Protein AF-A0A7J6TZ46-F1 (afdb_monomer_lite)

Foldseek 3Di:
DLVVVLVVCVVVVPLPNVVSVCVVPNADQQFPDHGDDSVPFAFDDPVVLVVLQVVADDQPKDFLPDDCPPDDAPCQCVVCVVLNVVQVVVCVVVVNDDDDPGVVVVCVVVVHRIDHDWHWHWDDDPPDPHTDIDTPPPVRSNVSNRDDGHDDDDDDPVVVVVVQVVVVVVCVVVVHDDDDDDDDDPPPD

Structure (mmCIF, N/CA/C/O backbone):
data_AF-A0A7J6TZ46-F1
#
_entry.id   AF-A0A7J6TZ46-F1
#
loop_
_atom_site.group_PDB
_atom_site.id
_atom_site.type_symbol
_atom_site.label_atom_id
_atom_site.label_alt_id
_atom_site.label_comp_id
_atom_site.label_asym_id
_atom_site.label_entity_id
_atom_site.label_seq_id
_atom_site.pdbx_PDB_ins_code
_atom_site.Cartn_x
_atom_site.Cartn_y
_atom_site.Cartn_z
_atom_site.occupancy
_atom_site.B_iso_or_equiv
_atom_site.auth_seq_id
_atom_site.auth_comp_id
_atom_site.auth_asym_id
_atom_site.auth_atom_id
_atom_site.pdbx_PDB_model_num
ATOM 1 N N . ARG A 1 1 ? -9.401 -15.767 5.933 1.00 67.75 1 ARG A N 1
ATOM 2 C CA . ARG A 1 1 ? -9.333 -14.668 6.931 1.00 67.75 1 ARG A CA 1
ATOM 3 C C . ARG A 1 1 ? -10.365 -13.582 6.614 1.00 67.75 1 ARG A C 1
ATOM 5 O O . ARG A 1 1 ? -11.189 -13.329 7.478 1.00 67.75 1 ARG A O 1
ATOM 12 N N . GLY A 1 2 ? -10.433 -13.067 5.377 1.00 80.94 2 GLY A N 1
ATOM 13 C CA . GLY A 1 2 ? -11.436 -12.060 4.977 1.00 80.94 2 GLY A CA 1
ATOM 14 C C . GLY A 1 2 ? -12.909 -12.433 5.217 1.00 80.94 2 GLY A C 1
ATOM 15 O O . GLY A 1 2 ? -13.668 -11.596 5.678 1.00 80.94 2 GLY A O 1
ATOM 16 N N . HIS A 1 3 ? -13.318 -13.697 5.030 1.00 87.25 3 HIS A N 1
ATOM 17 C CA . HIS A 1 3 ? -14.714 -14.109 5.282 1.00 87.25 3 HIS A CA 1
ATOM 18 C C . HIS A 1 3 ? -15.173 -13.966 6.742 1.00 87.25 3 HIS A C 1
ATOM 20 O O . HIS A 1 3 ? -16.340 -13.673 6.981 1.00 87.25 3 HIS A O 1
ATOM 26 N N . LEU A 1 4 ? -14.272 -14.162 7.713 1.00 89.12 4 LEU A N 1
ATOM 27 C CA . LEU A 1 4 ? -14.600 -13.962 9.128 1.00 89.12 4 LEU A CA 1
ATOM 28 C C . LEU A 1 4 ? -14.804 -12.473 9.421 1.00 89.12 4 LEU A C 1
ATOM 30 O O . LEU A 1 4 ? -15.762 -12.115 10.096 1.00 89.12 4 LEU A O 1
ATOM 34 N N . LEU A 1 5 ? -13.930 -11.623 8.871 1.00 87.06 5 LEU A N 1
ATOM 35 C CA . LEU A 1 5 ? -14.046 -10.173 8.992 1.00 87.06 5 LEU A CA 1
ATOM 36 C C . LEU A 1 5 ? -15.344 -9.673 8.342 1.00 87.06 5 LEU A C 1
ATOM 38 O O . LEU A 1 5 ? -16.080 -8.926 8.968 1.00 87.06 5 LEU A O 1
ATOM 42 N N . ALA A 1 6 ? -15.691 -10.174 7.152 1.00 88.81 6 ALA A N 1
ATOM 43 C CA . ALA A 1 6 ? -16.942 -9.832 6.473 1.00 88.81 6 ALA A CA 1
ATOM 44 C C . ALA A 1 6 ? -18.182 -10.217 7.299 1.00 88.81 6 ALA A C 1
ATOM 46 O O . ALA A 1 6 ? -19.117 -9.428 7.426 1.00 88.81 6 ALA A O 1
ATOM 47 N N . ALA A 1 7 ? -18.185 -11.416 7.893 1.00 90.56 7 ALA A N 1
ATOM 48 C CA . ALA A 1 7 ? -19.270 -11.855 8.770 1.00 90.56 7 ALA A CA 1
ATOM 49 C C . ALA A 1 7 ? -19.373 -10.987 10.034 1.00 90.56 7 ALA A C 1
ATOM 51 O O . ALA A 1 7 ? -20.478 -10.656 10.457 1.00 90.56 7 ALA A O 1
ATOM 52 N N . PHE A 1 8 ? -18.233 -10.590 10.609 1.00 89.56 8 PHE A N 1
ATOM 53 C CA . PHE A 1 8 ? -18.186 -9.688 11.756 1.00 89.56 8 PHE A CA 1
ATOM 54 C C . PHE A 1 8 ? -18.732 -8.296 11.412 1.00 89.56 8 PHE A C 1
ATOM 56 O O . PHE A 1 8 ? -19.669 -7.856 12.074 1.00 89.56 8 PHE A O 1
ATOM 63 N N . CYS A 1 9 ? -18.232 -7.654 10.349 1.00 89.56 9 CYS A N 1
ATOM 64 C CA . CYS A 1 9 ? -18.722 -6.359 9.861 1.00 89.56 9 CYS A CA 1
ATOM 65 C C . CYS A 1 9 ? -20.242 -6.393 9.630 1.00 89.56 9 CYS A C 1
ATOM 67 O O . CYS A 1 9 ? -20.967 -5.514 10.093 1.00 89.56 9 CYS A O 1
ATOM 69 N N . SER A 1 10 ? -20.750 -7.466 9.012 1.00 89.62 10 SER A N 1
ATOM 70 C CA . SER A 1 10 ? -22.191 -7.657 8.812 1.00 89.62 10 SER A CA 1
ATOM 71 C C . SER A 1 10 ? -22.974 -7.816 10.118 1.00 89.62 10 SER A C 1
ATOM 73 O O . SER A 1 10 ? -24.123 -7.384 10.177 1.00 89.62 10 SER A O 1
ATOM 75 N N . ALA A 1 11 ? -22.404 -8.456 11.142 1.00 92.50 11 ALA A N 1
ATOM 76 C CA . ALA A 1 11 ? -23.075 -8.673 12.422 1.00 92.50 11 ALA A CA 1
ATOM 77 C C . ALA A 1 11 ? -23.170 -7.390 13.260 1.00 92.50 11 ALA A C 1
ATOM 79 O O . ALA A 1 11 ? -24.147 -7.213 13.987 1.00 92.50 11 ALA A O 1
ATOM 80 N N . VAL A 1 12 ? -22.177 -6.502 13.154 1.00 91.75 12 VAL A N 1
ATOM 81 C CA . VAL A 1 12 ? -22.136 -5.230 13.898 1.00 91.75 12 VAL A CA 1
ATOM 82 C C . VAL A 1 12 ? -22.725 -4.047 13.124 1.00 91.75 12 VAL A C 1
ATOM 84 O O . VAL A 1 12 ? -22.868 -2.969 13.691 1.00 91.75 12 VAL A O 1
ATOM 87 N N . GLY A 1 13 ? -23.098 -4.243 11.854 1.00 90.44 13 GLY A N 1
ATOM 88 C CA . GLY A 1 13 ? -23.626 -3.178 11.000 1.00 90.44 13 GLY A CA 1
ATOM 89 C C . GLY A 1 13 ? -22.569 -2.142 10.613 1.00 90.44 13 GLY A C 1
ATOM 90 O O . GLY A 1 13 ? -22.885 -0.958 10.532 1.00 90.44 13 GLY A O 1
ATOM 91 N N . ASP A 1 14 ? -21.324 -2.584 10.415 1.00 89.44 14 ASP A N 1
ATOM 92 C CA . ASP A 1 14 ? -20.213 -1.722 10.009 1.00 89.44 14 ASP A CA 1
ATOM 93 C C . ASP A 1 14 ? -20.486 -1.120 8.615 1.00 89.44 14 ASP A C 1
ATOM 95 O O . ASP A 1 14 ? -20.764 -1.881 7.678 1.00 89.44 14 ASP A O 1
ATOM 99 N N . PRO A 1 15 ? -20.442 0.216 8.449 1.00 88.56 15 PRO A N 1
ATOM 100 C CA . PRO A 1 15 ? -20.588 0.841 7.138 1.00 88.56 15 PRO A CA 1
ATOM 101 C C . PRO A 1 15 ? -19.439 0.500 6.175 1.00 88.56 15 PRO A C 1
ATOM 103 O O . PRO A 1 15 ? -19.659 0.506 4.960 1.00 88.56 15 PRO A O 1
ATOM 106 N N . ASP A 1 16 ? -18.239 0.176 6.672 1.00 86.94 16 ASP A N 1
ATOM 107 C CA . ASP A 1 16 ? -17.098 -0.163 5.818 1.00 86.94 16 ASP A CA 1
ATOM 108 C C . ASP A 1 16 ? -17.074 -1.651 5.448 1.00 86.94 16 ASP A C 1
ATOM 110 O O . ASP A 1 16 ? -16.452 -2.502 6.087 1.00 86.94 16 ASP A O 1
ATOM 114 N N . THR A 1 17 ? -17.775 -1.980 4.366 1.00 86.00 17 THR A N 1
ATOM 115 C CA . THR A 1 17 ? -17.852 -3.365 3.875 1.00 86.00 17 THR A CA 1
ATOM 116 C C . THR A 1 17 ? -16.686 -3.764 2.967 1.00 86.00 17 THR A C 1
ATOM 118 O O . THR A 1 17 ? -16.470 -4.955 2.716 1.00 86.00 17 THR A O 1
ATOM 121 N N . GLU A 1 18 ? -15.905 -2.797 2.484 1.00 88.38 18 GLU A N 1
ATOM 122 C CA . GLU A 1 18 ? -14.916 -3.033 1.433 1.00 88.38 18 GLU A CA 1
ATOM 123 C C . GLU A 1 18 ? -13.598 -3.574 1.970 1.00 88.38 18 GLU A C 1
ATOM 125 O O . GLU A 1 18 ? -13.007 -4.453 1.340 1.00 88.38 18 GLU A O 1
ATOM 130 N N . VAL A 1 19 ? -13.189 -3.170 3.176 1.00 86.12 19 VAL A N 1
ATOM 131 C CA . VAL A 1 19 ? -11.967 -3.687 3.814 1.00 86.12 19 VAL A CA 1
ATOM 132 C C . VAL A 1 19 ? -11.977 -5.216 3.862 1.00 86.12 19 VAL A C 1
ATOM 134 O O . VAL A 1 19 ? -11.011 -5.867 3.463 1.00 86.12 19 VAL A O 1
ATOM 137 N N . ALA A 1 20 ? -13.091 -5.822 4.276 1.00 88.06 20 ALA A N 1
ATOM 138 C CA . ALA A 1 20 ? -13.214 -7.276 4.315 1.00 88.06 20 ALA A CA 1
ATOM 139 C C . ALA A 1 20 ? -13.170 -7.920 2.917 1.00 88.06 20 ALA A C 1
ATOM 141 O O . ALA A 1 20 ? -12.585 -8.998 2.754 1.00 88.06 20 ALA A O 1
ATOM 142 N N . ASN A 1 21 ? -13.746 -7.256 1.909 1.00 86.62 21 ASN A N 1
ATOM 143 C CA . ASN A 1 21 ? -13.692 -7.694 0.515 1.00 86.62 21 ASN A CA 1
ATOM 144 C C . ASN A 1 21 ? -12.266 -7.647 -0.040 1.00 86.62 21 ASN A C 1
ATOM 146 O O . ASN A 1 21 ? -11.887 -8.552 -0.789 1.00 86.62 21 ASN A O 1
ATOM 150 N N . TRP A 1 22 ? -11.451 -6.669 0.353 1.00 88.56 22 TRP A N 1
ATOM 151 C CA . TRP A 1 22 ? -10.063 -6.554 -0.103 1.00 88.56 22 TRP A CA 1
ATOM 152 C C . TRP A 1 22 ? -9.194 -7.722 0.365 1.00 88.56 22 TRP A C 1
ATOM 154 O O . TRP A 1 22 ? -8.378 -8.217 -0.407 1.00 88.56 22 TRP A O 1
ATOM 164 N N . PHE A 1 23 ? -9.442 -8.274 1.557 1.00 84.31 23 PHE A N 1
ATOM 165 C CA . PHE A 1 23 ? -8.785 -9.512 2.011 1.00 84.31 23 PHE A CA 1
ATOM 166 C C . PHE A 1 23 ? -9.173 -10.766 1.207 1.00 84.31 23 PHE A C 1
ATOM 168 O O . PHE A 1 23 ? -8.569 -11.823 1.401 1.00 84.31 23 PHE A O 1
ATOM 175 N N . ILE A 1 24 ? -10.218 -10.694 0.377 1.00 86.12 24 ILE A N 1
ATOM 176 C CA . ILE A 1 24 ? -10.715 -11.814 -0.435 1.00 86.12 24 ILE A CA 1
ATOM 177 C C . ILE A 1 24 ? -10.335 -11.621 -1.906 1.00 86.12 24 ILE A C 1
ATOM 179 O O . ILE A 1 24 ? -9.903 -12.570 -2.554 1.00 86.12 24 ILE A O 1
ATOM 183 N N . LYS A 1 25 ? -10.532 -10.411 -2.435 1.00 85.38 25 LYS A N 1
ATOM 184 C CA . LYS A 1 25 ? -10.437 -10.096 -3.868 1.00 85.38 25 LYS A CA 1
ATOM 185 C C . LYS A 1 25 ? -9.235 -9.217 -4.230 1.00 85.38 25 LYS A C 1
ATOM 187 O O . LYS A 1 25 ? -8.966 -9.052 -5.415 1.00 85.38 25 LYS A O 1
ATOM 192 N N . GLY A 1 26 ? -8.536 -8.664 -3.240 1.00 84.75 26 GLY A N 1
ATOM 193 C CA . GLY A 1 26 ? -7.535 -7.613 -3.421 1.00 84.75 26 GLY A CA 1
ATOM 194 C C . GLY A 1 26 ? -8.134 -6.204 -3.347 1.00 84.75 26 GLY A C 1
ATOM 195 O O . GLY A 1 26 ? -9.331 -6.008 -3.569 1.00 84.75 26 GLY A O 1
ATOM 196 N N . CYS A 1 27 ? -7.290 -5.226 -3.009 1.00 86.19 27 CYS A N 1
ATOM 197 C CA . CYS A 1 27 ? -7.649 -3.809 -2.959 1.00 86.19 27 CYS A CA 1
ATOM 198 C C . CYS A 1 27 ? -7.344 -3.132 -4.309 1.00 86.19 27 CYS A C 1
ATOM 200 O O . CYS A 1 27 ? -6.233 -3.290 -4.825 1.00 86.19 27 CYS A O 1
ATOM 202 N N . PRO A 1 28 ? -8.285 -2.382 -4.909 1.00 86.31 28 PRO A N 1
ATOM 203 C CA . PRO A 1 28 ? -8.000 -1.621 -6.116 1.00 86.31 28 PRO A CA 1
ATOM 204 C C . PRO A 1 28 ? -7.070 -0.439 -5.815 1.00 86.31 28 PRO A C 1
ATOM 206 O O . PRO A 1 28 ? -7.290 0.328 -4.887 1.00 86.31 28 PRO A O 1
ATOM 209 N N . VAL A 1 29 ? -6.084 -0.216 -6.685 1.00 81.06 29 VAL A N 1
ATOM 210 C CA . VAL A 1 29 ? -5.169 0.942 -6.600 1.00 81.06 29 VAL A CA 1
ATOM 211 C C . VAL A 1 29 ? -5.867 2.270 -6.950 1.00 81.06 29 VAL A C 1
ATOM 213 O O . VAL A 1 29 ? -5.324 3.339 -6.703 1.00 81.06 29 VAL A O 1
ATOM 216 N N . GLY A 1 30 ? -7.066 2.234 -7.543 1.00 79.94 30 GLY A N 1
ATOM 217 C CA . GLY A 1 30 ? -7.795 3.440 -7.956 1.00 79.94 30 GLY A CA 1
ATOM 218 C C . GLY A 1 30 ? -7.448 3.951 -9.361 1.00 79.94 30 GLY A C 1
ATOM 219 O O . GLY A 1 30 ? -7.807 5.080 -9.690 1.00 79.94 30 GLY A O 1
ATOM 220 N N . LEU A 1 31 ? -6.749 3.150 -10.182 1.00 77.00 31 LEU A N 1
ATOM 221 C CA . LEU A 1 31 ? -6.381 3.495 -11.565 1.00 77.00 31 LEU A CA 1
ATOM 222 C C . LEU A 1 31 ? -7.334 2.874 -12.602 1.00 77.00 31 LEU A C 1
ATOM 224 O O . LEU A 1 31 ? -8.128 3.576 -13.217 1.00 77.00 31 LEU A O 1
ATOM 228 N N . ALA A 1 32 ? -7.257 1.554 -12.804 1.00 77.94 32 ALA A N 1
ATOM 229 C CA . ALA A 1 32 ? -8.120 0.835 -13.750 1.00 77.94 32 ALA A CA 1
ATOM 230 C C . ALA A 1 32 ? -9.536 0.613 -13.197 1.00 77.94 32 ALA A C 1
ATOM 232 O O . ALA A 1 32 ? -10.501 0.514 -13.949 1.00 77.94 32 ALA A O 1
ATOM 233 N N . SER A 1 33 ? -9.651 0.520 -11.873 1.00 81.31 33 SER A N 1
ATOM 234 C CA . SER A 1 33 ? -10.910 0.413 -11.140 1.00 81.31 33 SER A CA 1
ATOM 235 C C . SER A 1 33 ? -10.903 1.446 -10.016 1.00 81.31 33 SER A C 1
ATOM 237 O O . SER A 1 33 ? -9.872 1.570 -9.348 1.00 81.31 33 SER A O 1
ATOM 239 N N . PRO A 1 34 ? -12.000 2.194 -9.809 1.00 81.75 34 PRO A N 1
ATOM 240 C CA . PRO A 1 34 ? -12.091 3.143 -8.708 1.00 81.75 34 PRO A CA 1
ATOM 241 C C . PRO A 1 34 ? -12.108 2.407 -7.365 1.00 81.75 34 PRO A C 1
ATOM 243 O O . PRO A 1 34 ? -12.580 1.272 -7.278 1.00 81.75 34 PRO A O 1
ATOM 246 N N . ILE A 1 35 ? -11.629 3.074 -6.316 1.00 86.12 35 ILE A N 1
ATOM 247 C CA . ILE A 1 35 ? -11.823 2.603 -4.942 1.00 86.12 35 ILE A CA 1
ATOM 248 C C . ILE A 1 35 ? -13.288 2.867 -4.565 1.00 86.12 35 ILE A C 1
ATOM 250 O O . ILE A 1 35 ? -13.729 4.015 -4.704 1.00 86.12 35 ILE A O 1
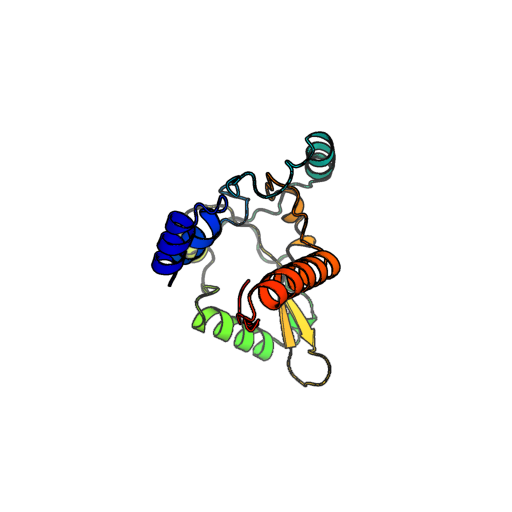ATOM 254 N N . PRO A 1 36 ? -14.070 1.848 -4.160 1.00 85.56 36 PRO A N 1
ATOM 255 C CA . PRO A 1 36 ? -15.476 2.051 -3.833 1.00 85.56 36 PRO A CA 1
ATOM 256 C C . PRO A 1 36 ? -15.662 2.963 -2.614 1.00 85.56 36 PRO A C 1
ATOM 258 O O . PRO A 1 36 ? -14.798 3.071 -1.750 1.00 85.56 36 PRO A O 1
ATOM 261 N N . TYR A 1 37 ? -16.807 3.639 -2.583 1.00 84.25 37 TYR A N 1
ATOM 262 C CA . TYR A 1 37 ? -17.191 4.606 -1.559 1.00 84.25 37 TYR A CA 1
ATOM 263 C C . TYR A 1 37 ? -18.087 3.937 -0.509 1.00 84.25 37 TYR A C 1
ATOM 265 O O . TYR A 1 37 ? -19.138 3.404 -0.872 1.00 84.25 37 TYR A O 1
ATOM 273 N N . CYS A 1 38 ? -17.697 4.000 0.768 1.00 86.38 38 CYS A N 1
ATOM 274 C CA . CYS A 1 38 ? -18.434 3.402 1.892 1.00 86.38 38 CYS A CA 1
ATOM 275 C C . CYS A 1 38 ? -19.139 4.444 2.779 1.00 86.38 38 CYS A C 1
ATOM 277 O O . CYS A 1 38 ? -19.806 4.074 3.743 1.00 86.38 38 CYS A O 1
ATOM 279 N N . ASN A 1 39 ? -19.017 5.738 2.465 1.00 85.06 39 ASN A N 1
ATOM 280 C CA . ASN A 1 39 ? -19.487 6.850 3.295 1.00 85.06 39 ASN A CA 1
ATOM 281 C C . ASN A 1 39 ? -18.895 6.832 4.715 1.00 85.06 39 ASN A C 1
ATOM 283 O O . ASN A 1 39 ? -19.583 7.143 5.690 1.00 85.06 39 ASN A O 1
ATOM 287 N N . VAL A 1 40 ? -17.622 6.446 4.822 1.00 88.88 40 VAL A N 1
ATOM 288 C CA . VAL A 1 40 ? -16.884 6.399 6.095 1.00 88.88 40 VAL A CA 1
ATOM 289 C C . VAL A 1 40 ? -16.199 7.735 6.334 1.00 88.88 40 VAL A C 1
ATOM 291 O O . VAL A 1 40 ? -16.328 8.324 7.408 1.00 88.88 40 VAL A O 1
ATOM 294 N N . PHE A 1 41 ? -15.509 8.248 5.315 1.00 88.81 41 PHE A N 1
ATOM 295 C CA . PHE A 1 41 ? -14.898 9.567 5.363 1.00 88.81 41 PHE A CA 1
ATOM 296 C C . PHE A 1 41 ? -15.671 10.593 4.517 1.00 88.81 41 PHE A C 1
ATOM 298 O O . PHE A 1 41 ? -16.433 10.230 3.615 1.00 88.81 41 PHE A O 1
ATOM 305 N N . PRO A 1 42 ? -15.485 11.903 4.775 1.00 88.69 42 PRO A N 1
ATOM 306 C CA . PRO A 1 42 ? -16.112 12.945 3.972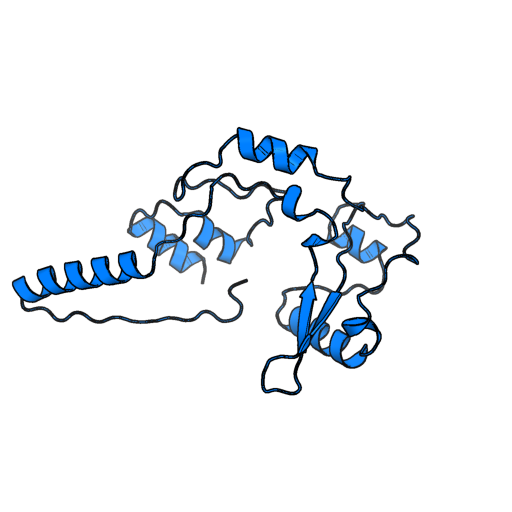 1.00 88.69 42 PRO A CA 1
ATOM 307 C C . PRO A 1 42 ? -15.759 12.813 2.488 1.00 88.69 42 PRO A C 1
ATOM 309 O O . PRO A 1 42 ? -14.616 12.514 2.137 1.00 88.69 42 PRO A O 1
ATOM 312 N N . LEU A 1 43 ? -16.723 13.105 1.613 1.00 87.44 43 LEU A N 1
ATOM 313 C CA . LEU A 1 43 ? -16.477 13.164 0.173 1.00 87.44 43 LEU A CA 1
ATOM 314 C C . LEU A 1 43 ? -15.361 14.162 -0.147 1.00 87.44 43 LEU A C 1
ATOM 316 O O . LEU A 1 43 ? -15.259 15.236 0.457 1.00 87.44 43 LEU A O 1
ATOM 320 N N . ARG A 1 44 ? -14.521 13.800 -1.115 1.00 79.94 44 ARG A N 1
ATOM 321 C CA . ARG A 1 44 ? -13.491 14.702 -1.624 1.00 79.94 44 ARG A CA 1
ATOM 322 C C . ARG A 1 44 ? -14.144 15.861 -2.384 1.00 79.94 44 ARG A C 1
ATOM 324 O O . ARG A 1 44 ? -15.101 15.667 -3.128 1.00 79.94 44 ARG A O 1
ATOM 331 N N . ASP A 1 45 ? -13.628 17.072 -2.186 1.00 75.31 45 ASP A N 1
ATOM 332 C CA . ASP A 1 45 ? -14.138 18.260 -2.873 1.00 75.31 45 ASP A CA 1
ATOM 333 C C . ASP A 1 45 ? -13.799 18.214 -4.375 1.00 75.31 45 ASP A C 1
ATOM 335 O O . ASP A 1 45 ? -12.643 18.013 -4.767 1.00 75.31 45 ASP A O 1
ATOM 339 N N . ALA A 1 46 ? -14.810 18.438 -5.218 1.00 63.38 46 ALA A N 1
ATOM 340 C CA . ALA A 1 46 ? -14.702 18.436 -6.674 1.00 63.38 46 ALA A CA 1
ATOM 341 C C . ALA A 1 46 ? -13.774 19.544 -7.216 1.00 63.38 46 ALA A C 1
ATOM 343 O O . ALA A 1 46 ? -13.284 19.449 -8.347 1.00 63.38 46 ALA A O 1
ATOM 344 N N . GLU A 1 47 ? -13.524 20.609 -6.447 1.00 58.69 47 GLU A N 1
ATOM 345 C CA . GLU A 1 47 ? -12.569 21.659 -6.823 1.00 58.69 47 GLU A CA 1
ATOM 346 C C . GLU A 1 47 ? -11.107 21.220 -6.679 1.00 58.69 47 GLU A C 1
ATOM 348 O O . GLU A 1 47 ? -10.318 21.454 -7.599 1.00 58.69 47 GLU A O 1
ATOM 353 N N . CYS A 1 48 ? -10.758 20.497 -5.610 1.00 55.84 48 CYS A N 1
ATOM 354 C CA . CYS A 1 48 ? -9.419 19.916 -5.438 1.00 55.84 48 CYS A CA 1
ATOM 355 C C . CYS A 1 48 ? -9.096 18.896 -6.540 1.00 55.84 48 CYS A C 1
ATOM 357 O O . CYS A 1 48 ? -7.994 18.875 -7.085 1.00 55.84 48 CYS A O 1
ATOM 359 N N . ASP A 1 49 ? -10.096 18.110 -6.930 1.00 56.72 49 ASP A N 1
ATOM 360 C CA . ASP A 1 49 ? -10.003 17.103 -7.984 1.00 56.72 49 ASP A CA 1
ATOM 361 C C . ASP A 1 49 ? -9.672 17.665 -9.373 1.00 56.72 49 ASP A C 1
ATOM 363 O O . ASP A 1 49 ? -9.139 16.942 -10.219 1.00 56.72 49 ASP A O 1
ATOM 367 N N . ARG A 1 50 ? -10.020 18.928 -9.651 1.00 51.44 50 ARG A N 1
ATOM 368 C CA . ARG A 1 50 ? -9.694 19.576 -10.929 1.00 51.44 50 ARG A CA 1
ATOM 369 C C . ARG A 1 50 ? -8.224 19.978 -10.968 1.00 51.44 50 ARG A C 1
ATOM 371 O O . ARG A 1 50 ? -7.555 19.681 -11.955 1.00 51.44 50 ARG A O 1
ATOM 378 N N . GLN A 1 51 ? -7.708 20.587 -9.903 1.00 51.88 51 GLN A N 1
ATOM 379 C CA . GLN A 1 51 ? -6.328 21.077 -9.849 1.00 51.88 51 GLN A CA 1
ATOM 380 C C . GLN A 1 51 ? -5.300 19.938 -10.003 1.00 51.88 51 GLN A C 1
ATOM 382 O O . GLN A 1 51 ? -4.367 20.064 -10.799 1.00 51.88 51 GLN A O 1
ATOM 387 N N . ASP A 1 52 ? -5.533 18.800 -9.337 1.00 53.22 52 ASP A N 1
ATOM 388 C CA . ASP A 1 52 ? -4.676 17.606 -9.428 1.00 53.22 52 ASP A CA 1
ATOM 389 C C . ASP A 1 52 ? -4.722 16.963 -10.826 1.00 53.22 52 ASP A C 1
ATOM 391 O O . ASP A 1 52 ? -3.703 16.517 -11.357 1.00 53.22 52 ASP A O 1
ATOM 395 N N . ARG A 1 53 ? -5.895 16.965 -11.478 1.00 52.91 53 ARG A N 1
ATOM 396 C CA . ARG A 1 53 ? -6.065 16.405 -12.830 1.00 52.91 53 ARG A CA 1
ATOM 397 C C . ARG A 1 53 ? -5.455 17.277 -13.930 1.00 52.91 53 ARG A C 1
ATOM 399 O O . ARG A 1 53 ? -4.950 16.719 -14.906 1.00 52.91 53 ARG A O 1
ATOM 406 N N . PHE A 1 54 ? -5.489 18.607 -13.795 1.00 46.75 54 PHE A N 1
ATOM 407 C CA . PHE A 1 54 ? -4.935 19.548 -14.783 1.00 46.75 54 PHE A CA 1
ATOM 408 C C . PHE A 1 54 ? -3.401 19.630 -14.757 1.00 46.75 54 PHE A C 1
ATOM 410 O O . PHE A 1 54 ? -2.800 19.859 -15.803 1.00 46.75 54 PHE A O 1
ATOM 417 N N . ALA A 1 55 ? -2.758 19.400 -13.606 1.00 49.03 55 ALA A N 1
ATOM 418 C CA . ALA A 1 55 ? -1.293 19.342 -13.492 1.00 49.03 55 ALA A CA 1
ATOM 419 C C . ALA A 1 55 ? -0.685 18.036 -14.041 1.00 49.03 55 ALA A C 1
ATOM 421 O O . ALA A 1 55 ? 0.534 17.871 -14.085 1.00 49.03 55 ALA A O 1
ATOM 422 N N . CYS A 1 56 ? -1.530 17.090 -14.445 1.00 50.62 56 CYS A N 1
ATOM 423 C CA . CYS A 1 56 ? -1.117 15.743 -14.770 1.00 50.62 56 CYS A CA 1
ATOM 424 C C . CYS A 1 56 ? -0.561 15.675 -16.201 1.00 50.62 56 CYS A C 1
ATOM 426 O O . CYS A 1 56 ? -1.321 15.634 -17.176 1.00 50.62 56 CYS A O 1
ATOM 428 N N . SER A 1 57 ? 0.766 15.606 -16.322 1.00 54.06 57 SER A N 1
ATOM 429 C CA . SER A 1 57 ? 1.427 15.094 -17.524 1.00 54.06 57 SER A CA 1
ATOM 430 C C . SER A 1 57 ? 0.822 13.737 -17.919 1.00 54.06 57 SER A C 1
ATOM 432 O O . SER A 1 57 ? 0.244 13.014 -17.098 1.00 54.06 57 SER A O 1
ATOM 434 N N . GLN A 1 58 ? 0.880 13.401 -19.209 1.00 65.56 58 GLN A N 1
ATOM 435 C CA . GLN A 1 58 ? 0.509 12.061 -19.662 1.00 65.56 58 GLN A CA 1
ATOM 436 C C . GLN A 1 58 ? 1.357 11.039 -18.893 1.00 65.56 58 GLN A C 1
ATOM 438 O O . GLN A 1 58 ? 2.569 11.219 -18.789 1.00 65.56 58 GLN A O 1
ATOM 443 N N . LEU A 1 59 ? 0.723 9.996 -18.338 1.00 71.75 59 LEU A N 1
ATOM 444 C CA . LEU A 1 59 ? 1.467 8.887 -17.739 1.00 71.75 59 LEU A CA 1
ATOM 445 C C . LEU A 1 59 ? 2.425 8.321 -18.799 1.00 71.75 59 LEU A C 1
ATOM 447 O O . LEU A 1 59 ? 2.010 8.205 -19.960 1.00 71.75 59 LEU A O 1
ATOM 451 N N . PRO A 1 60 ? 3.663 7.954 -18.429 1.00 78.12 60 PRO A N 1
ATOM 452 C CA . PRO A 1 60 ? 4.652 7.428 -19.362 1.00 78.12 60 PRO A CA 1
ATOM 453 C C . PRO A 1 60 ? 4.323 5.973 -19.715 1.00 78.12 60 PRO A C 1
ATOM 455 O O . PRO A 1 60 ? 5.019 5.045 -19.318 1.00 78.12 60 PRO A O 1
ATOM 458 N N . PHE A 1 61 ? 3.211 5.756 -20.415 1.00 82.25 61 PHE A N 1
ATOM 459 C CA . PHE A 1 61 ? 2.821 4.429 -20.866 1.00 82.25 61 PHE A CA 1
ATOM 460 C C . PHE A 1 61 ? 3.858 3.881 -21.844 1.00 82.25 61 PHE A C 1
ATOM 462 O O . PHE A 1 61 ? 4.216 4.555 -22.810 1.00 82.25 61 PHE A O 1
ATOM 469 N N . VAL A 1 62 ? 4.266 2.639 -21.616 1.00 84.19 62 VAL A N 1
ATOM 470 C CA . VAL A 1 62 ? 5.106 1.860 -22.526 1.00 84.19 62 VAL A CA 1
ATOM 471 C C . VAL A 1 62 ? 4.346 0.626 -22.997 1.00 84.19 62 VAL A C 1
ATOM 473 O O . VAL A 1 62 ? 3.472 0.105 -22.298 1.00 84.19 62 VAL A O 1
ATOM 476 N N . ASP A 1 63 ? 4.668 0.183 -24.202 1.00 83.62 63 ASP A N 1
ATOM 477 C CA . ASP A 1 63 ? 4.142 -1.023 -24.835 1.00 83.62 63 ASP A CA 1
ATOM 478 C C . ASP A 1 63 ? 5.283 -1.895 -25.384 1.00 83.62 63 ASP A C 1
ATOM 480 O O . ASP A 1 63 ? 6.459 -1.552 -25.273 1.00 83.62 63 ASP A O 1
ATOM 484 N N . VAL A 1 64 ? 4.934 -3.037 -25.986 1.00 78.69 64 VAL A N 1
ATOM 485 C CA . VAL A 1 64 ? 5.902 -4.029 -26.497 1.00 78.69 64 VAL A CA 1
ATOM 486 C C . VAL A 1 64 ? 6.813 -3.450 -27.591 1.00 78.69 64 VAL A C 1
ATOM 488 O O . VAL A 1 64 ? 7.891 -3.982 -27.843 1.00 78.69 64 VAL A O 1
ATOM 491 N N . PHE A 1 65 ? 6.393 -2.367 -28.248 1.00 79.50 65 PHE A N 1
ATOM 492 C CA . PHE A 1 65 ? 7.135 -1.719 -29.331 1.00 79.50 65 PHE A CA 1
ATOM 493 C C . PHE A 1 65 ? 7.958 -0.518 -28.852 1.00 79.50 65 PHE A C 1
ATOM 495 O O . PHE A 1 65 ? 8.701 0.068 -29.642 1.00 79.50 65 PHE A O 1
ATOM 502 N N . SER A 1 66 ? 7.816 -0.134 -27.584 1.00 80.25 66 SER A N 1
ATOM 503 C CA . SER A 1 66 ? 8.508 1.006 -26.997 1.00 80.25 66 SER A CA 1
ATOM 504 C C . SER A 1 66 ? 9.985 0.683 -26.772 1.00 80.25 66 SER A C 1
ATOM 506 O O . SER A 1 66 ? 10.337 -0.405 -26.323 1.00 80.25 66 SER A O 1
ATOM 508 N N . ASP A 1 67 ? 10.866 1.642 -27.060 1.00 78.69 67 ASP A N 1
ATOM 509 C CA . ASP A 1 67 ? 12.287 1.520 -26.731 1.00 78.69 67 ASP A CA 1
ATOM 510 C C . ASP A 1 67 ? 12.463 1.608 -25.213 1.00 78.69 67 ASP A C 1
ATOM 512 O O . ASP A 1 67 ? 12.314 2.679 -24.646 1.00 78.69 67 ASP A O 1
ATOM 516 N N . LEU A 1 68 ? 12.769 0.500 -24.541 1.00 77.44 68 LEU A N 1
ATOM 517 C CA . LEU A 1 68 ? 12.909 0.473 -23.082 1.00 77.44 68 LEU A CA 1
ATOM 518 C C . LEU A 1 68 ? 14.303 0.912 -22.601 1.00 77.44 68 LEU A C 1
ATOM 520 O O . LEU A 1 68 ? 14.550 0.913 -21.399 1.00 77.44 68 LEU A O 1
ATOM 524 N N . SER A 1 69 ? 15.216 1.310 -23.496 1.00 73.62 69 SER A N 1
ATOM 525 C CA . SER A 1 69 ? 16.597 1.674 -23.130 1.00 73.62 69 SER A CA 1
ATOM 526 C C . SER A 1 69 ? 16.702 2.906 -22.224 1.00 73.62 69 SER A C 1
ATOM 528 O O . SER A 1 69 ? 17.698 3.071 -21.519 1.00 73.62 69 SER A O 1
ATOM 530 N N . PHE A 1 70 ? 15.673 3.759 -22.205 1.00 72.62 70 PHE A N 1
ATOM 531 C CA . PHE A 1 70 ? 15.595 4.914 -21.307 1.00 72.62 70 PHE A CA 1
ATOM 532 C C . PHE A 1 70 ? 15.123 4.555 -19.889 1.00 72.62 70 PHE A C 1
ATOM 534 O O . PHE A 1 70 ? 15.189 5.402 -18.993 1.00 72.62 70 PHE A O 1
ATOM 541 N N . LEU A 1 71 ? 14.621 3.335 -19.676 1.00 79.12 71 LEU A N 1
ATOM 542 C CA . LEU A 1 71 ? 14.166 2.867 -18.374 1.00 79.12 71 LEU A CA 1
ATOM 543 C C . LEU A 1 71 ? 15.355 2.311 -17.595 1.00 79.12 71 LEU A C 1
ATOM 545 O O . LEU A 1 71 ? 15.773 1.174 -17.788 1.00 79.12 71 LEU A O 1
ATOM 549 N N . SER A 1 72 ? 15.884 3.123 -16.688 1.00 86.44 72 SER A N 1
ATOM 550 C CA . SER A 1 72 ? 16.827 2.682 -15.666 1.00 86.44 72 SER A CA 1
ATOM 551 C C . SER A 1 72 ? 16.294 3.006 -14.278 1.00 86.44 72 SER A C 1
ATOM 553 O O . SER A 1 72 ? 15.587 4.004 -14.080 1.00 86.44 72 SER A O 1
ATOM 555 N N . ASN A 1 73 ? 16.627 2.158 -13.306 1.00 91.94 73 ASN A N 1
ATOM 556 C CA . ASN A 1 73 ? 16.316 2.434 -11.913 1.00 91.94 73 ASN A CA 1
ATOM 557 C C . ASN A 1 73 ? 17.248 3.517 -11.360 1.00 91.94 73 ASN A C 1
ATOM 559 O O . ASN A 1 73 ? 18.212 3.960 -11.995 1.00 91.94 73 ASN A O 1
ATOM 563 N N . TYR A 1 74 ? 16.966 3.965 -10.140 1.00 93.50 74 TYR A N 1
ATOM 564 C CA . TYR A 1 74 ? 17.884 4.853 -9.444 1.00 93.50 74 TYR A CA 1
ATOM 565 C C . TYR A 1 74 ? 19.225 4.155 -9.204 1.00 93.50 74 TYR A C 1
ATOM 567 O O . TYR A 1 74 ? 19.282 2.953 -8.947 1.00 93.50 74 TYR A O 1
ATOM 575 N N . ARG A 1 75 ? 20.314 4.936 -9.198 1.00 94.19 75 ARG A N 1
ATOM 576 C CA . ARG A 1 75 ? 21.673 4.430 -8.931 1.00 94.19 75 ARG A CA 1
ATOM 577 C C . ARG A 1 75 ? 21.760 3.584 -7.664 1.00 94.19 75 ARG A C 1
ATOM 579 O O . ARG A 1 75 ? 22.456 2.585 -7.653 1.00 94.19 75 ARG A O 1
ATOM 586 N N . SER A 1 76 ? 21.005 3.935 -6.621 1.00 93.88 76 SER A N 1
ATOM 587 C CA . SER A 1 76 ? 20.987 3.155 -5.381 1.00 93.88 76 SER A CA 1
ATOM 588 C C . SER A 1 76 ? 20.535 1.703 -5.569 1.00 93.88 76 SER A C 1
ATOM 590 O O . SER A 1 76 ? 20.951 0.863 -4.781 1.00 93.88 76 SER A O 1
ATOM 592 N N . ALA A 1 77 ? 19.721 1.401 -6.584 1.00 94.19 77 ALA A N 1
ATOM 593 C CA . ALA A 1 77 ? 19.327 0.041 -6.945 1.00 94.19 77 ALA A CA 1
ATOM 594 C C . ALA A 1 77 ? 20.250 -0.579 -8.009 1.00 94.19 77 ALA A C 1
ATOM 596 O O . ALA A 1 77 ? 20.627 -1.744 -7.873 1.00 94.19 77 ALA A O 1
ATOM 597 N N . GLU A 1 78 ? 20.642 0.194 -9.029 1.00 94.00 78 GLU A N 1
ATOM 598 C CA . GLU A 1 78 ? 21.497 -0.278 -10.136 1.00 94.00 78 GLU A CA 1
ATOM 599 C C . GLU A 1 78 ? 22.936 -0.592 -9.694 1.00 94.00 78 GLU A C 1
ATOM 601 O O . GLU A 1 78 ? 23.538 -1.550 -10.172 1.00 94.00 78 GLU A O 1
ATOM 606 N N . ASP A 1 79 ? 23.488 0.171 -8.744 1.00 95.38 79 ASP A N 1
ATOM 607 C CA . ASP A 1 79 ? 24.852 -0.027 -8.232 1.00 95.38 79 ASP A CA 1
ATOM 608 C C . ASP A 1 79 ? 24.948 -1.250 -7.290 1.00 95.38 79 ASP A C 1
ATOM 610 O O . ASP A 1 79 ? 26.046 -1.707 -6.965 1.00 95.38 79 ASP A O 1
ATOM 614 N N . MET A 1 80 ? 23.809 -1.799 -6.843 1.00 93.94 80 MET A N 1
ATOM 615 C CA . MET A 1 80 ? 23.718 -2.954 -5.937 1.00 93.94 80 MET A CA 1
ATOM 616 C C . MET A 1 80 ? 22.729 -4.015 -6.463 1.00 93.94 80 MET A C 1
ATOM 618 O O . MET A 1 80 ? 21.758 -4.354 -5.779 1.00 93.94 80 MET A O 1
ATOM 622 N N . PRO A 1 81 ? 22.968 -4.592 -7.657 1.00 94.06 81 PRO A N 1
ATOM 623 C CA . PRO A 1 81 ? 21.986 -5.429 -8.347 1.00 94.06 81 PRO A CA 1
ATOM 624 C C . PRO A 1 81 ? 21.653 -6.717 -7.586 1.00 94.06 81 PRO A C 1
ATOM 626 O O . PRO A 1 81 ? 20.504 -7.147 -7.596 1.00 94.06 81 PRO A O 1
ATOM 629 N N . SER A 1 82 ? 22.619 -7.310 -6.872 1.00 94.50 82 SER A N 1
ATOM 630 C CA . SER A 1 82 ? 22.373 -8.508 -6.060 1.00 94.50 82 SER A CA 1
ATOM 631 C C . SER A 1 82 ? 21.422 -8.226 -4.896 1.00 94.50 82 SER A C 1
ATOM 633 O O . SER A 1 82 ? 20.494 -8.987 -4.666 1.00 94.50 82 SER A O 1
ATOM 635 N N . VAL A 1 83 ? 21.606 -7.099 -4.200 1.00 94.56 83 VAL A N 1
ATOM 636 C CA . VAL A 1 83 ? 20.741 -6.697 -3.080 1.00 94.56 83 VAL A CA 1
ATOM 637 C C . VAL A 1 83 ? 19.337 -6.365 -3.580 1.00 94.56 83 VAL A C 1
ATOM 639 O O . VAL A 1 83 ? 18.354 -6.761 -2.956 1.00 94.56 83 VAL A O 1
ATOM 642 N N . THR A 1 84 ? 19.236 -5.658 -4.708 1.00 94.88 84 THR A N 1
ATOM 643 C CA . THR A 1 84 ? 17.952 -5.337 -5.344 1.00 94.88 84 THR A CA 1
ATOM 644 C C . THR A 1 84 ? 17.200 -6.607 -5.738 1.00 94.88 84 THR A C 1
ATOM 646 O O . THR A 1 84 ? 16.023 -6.742 -5.403 1.00 94.88 84 THR A O 1
ATOM 649 N N . LEU A 1 85 ? 17.877 -7.559 -6.387 1.00 94.38 85 LEU A N 1
ATOM 650 C CA . LEU A 1 85 ? 17.271 -8.821 -6.811 1.00 94.38 85 LEU A CA 1
ATOM 651 C C . LEU A 1 85 ? 16.854 -9.689 -5.617 1.00 94.38 85 LEU A C 1
ATOM 653 O O . LEU A 1 85 ? 15.751 -10.223 -5.613 1.00 94.38 85 LEU A O 1
ATOM 657 N N . ASP A 1 86 ? 17.679 -9.771 -4.571 1.00 95.38 86 ASP A N 1
ATOM 658 C CA . ASP A 1 86 ? 17.341 -10.503 -3.344 1.00 95.38 86 ASP A CA 1
ATOM 659 C C . ASP A 1 86 ? 16.101 -9.931 -2.643 1.00 95.38 86 ASP A C 1
ATOM 661 O O . ASP A 1 86 ? 15.348 -10.672 -2.010 1.00 95.38 86 ASP A O 1
ATOM 665 N N . LEU A 1 87 ? 15.891 -8.612 -2.709 1.00 94.62 87 LEU A N 1
ATOM 666 C CA . LEU A 1 87 ? 14.681 -7.980 -2.185 1.00 94.62 87 LEU A CA 1
ATOM 667 C C . LEU A 1 87 ? 13.472 -8.288 -3.071 1.00 94.62 87 LEU A C 1
ATOM 669 O O . LEU A 1 87 ? 12.450 -8.701 -2.538 1.00 94.62 87 LEU A O 1
ATOM 673 N N . LEU A 1 88 ? 13.597 -8.166 -4.395 1.00 94.75 88 LEU A N 1
ATOM 674 C CA . LEU A 1 88 ? 12.519 -8.500 -5.334 1.00 94.75 88 LEU A CA 1
ATOM 675 C C . LEU A 1 88 ? 12.068 -9.960 -5.204 1.00 94.75 88 LEU A C 1
ATOM 677 O O . LEU A 1 88 ? 10.872 -10.215 -5.103 1.00 94.75 88 LEU A O 1
ATOM 681 N N . ASN A 1 89 ? 13.013 -10.897 -5.109 1.00 95.06 89 ASN A N 1
ATOM 682 C CA . ASN A 1 89 ? 12.711 -12.316 -4.927 1.00 95.06 89 ASN A CA 1
ATOM 683 C C . ASN A 1 89 ? 11.926 -12.571 -3.634 1.00 95.06 89 ASN A C 1
ATOM 685 O O . ASN A 1 89 ? 11.015 -13.389 -3.624 1.00 95.06 89 ASN A O 1
ATOM 689 N N . LYS A 1 90 ? 12.229 -11.847 -2.547 1.00 93.81 90 LYS A N 1
ATOM 690 C CA . LYS A 1 90 ? 11.460 -11.954 -1.295 1.00 93.81 90 LYS A CA 1
ATOM 691 C C . LYS A 1 90 ? 10.035 -11.437 -1.452 1.00 93.81 90 LYS A C 1
ATOM 693 O O . LYS A 1 90 ? 9.116 -12.059 -0.932 1.00 93.81 90 LYS A O 1
ATOM 698 N N . GLU A 1 91 ? 9.842 -10.319 -2.149 1.00 92.75 91 GLU A N 1
ATOM 699 C CA . GLU A 1 91 ? 8.497 -9.798 -2.427 1.00 92.75 91 GLU A CA 1
ATOM 700 C C . GLU A 1 91 ? 7.696 -10.771 -3.316 1.00 92.75 91 GLU A C 1
ATOM 702 O O . GLU A 1 91 ? 6.501 -10.974 -3.097 1.00 92.75 91 GLU A O 1
ATOM 707 N N . GLU A 1 92 ? 8.355 -11.438 -4.268 1.00 94.38 92 GLU A N 1
ATOM 708 C CA . GLU A 1 92 ? 7.750 -12.474 -5.114 1.00 94.38 92 GLU A CA 1
ATOM 709 C C . GLU A 1 92 ? 7.408 -13.748 -4.322 1.00 94.38 92 GLU A C 1
ATOM 711 O O . GLU A 1 92 ? 6.302 -14.273 -4.451 1.00 94.38 92 GLU A O 1
ATOM 716 N N . GLU A 1 93 ? 8.290 -14.208 -3.427 1.00 94.25 93 GLU A N 1
ATOM 717 C CA . GLU A 1 93 ? 8.029 -15.328 -2.506 1.00 94.25 93 GLU A CA 1
ATOM 718 C C . GLU A 1 93 ? 6.842 -15.053 -1.569 1.00 94.25 93 GLU A C 1
ATOM 720 O O . GLU A 1 93 ? 6.081 -15.966 -1.235 1.00 94.25 93 GLU A O 1
ATOM 725 N N . LEU A 1 94 ? 6.664 -13.795 -1.155 1.00 90.69 94 LEU A N 1
ATOM 726 C CA . LEU A 1 94 ? 5.511 -13.344 -0.370 1.00 90.69 94 LEU A CA 1
ATOM 727 C C . LEU A 1 94 ? 4.235 -13.191 -1.216 1.00 90.69 94 LEU A C 1
ATOM 729 O O . LEU A 1 94 ? 3.146 -13.050 -0.655 1.00 90.69 94 LEU A O 1
ATOM 733 N N . GLY A 1 95 ? 4.349 -13.266 -2.544 1.00 89.88 95 GLY A N 1
ATOM 734 C CA . GLY A 1 95 ? 3.241 -13.151 -3.488 1.00 89.88 95 GLY A CA 1
ATOM 735 C C . GLY A 1 95 ? 2.802 -11.713 -3.770 1.00 89.88 95 GLY A C 1
ATOM 736 O O . GLY A 1 95 ? 1.681 -11.513 -4.238 1.00 89.88 95 GLY A O 1
ATOM 737 N N . PHE A 1 96 ? 3.645 -10.718 -3.480 1.00 87.56 96 PHE A N 1
ATOM 738 C CA . PHE A 1 96 ? 3.334 -9.299 -3.695 1.00 87.56 96 PHE A CA 1
ATOM 739 C C . PHE A 1 96 ? 3.661 -8.810 -5.105 1.00 87.56 96 PHE A C 1
ATOM 741 O O . PHE A 1 96 ? 3.035 -7.870 -5.595 1.00 87.56 96 PHE A O 1
ATOM 748 N N . CYS A 1 97 ? 4.608 -9.451 -5.784 1.00 90.75 97 CYS A N 1
ATOM 749 C CA . CYS A 1 97 ? 4.938 -9.156 -7.172 1.00 90.75 97 CYS A CA 1
ATOM 750 C C . CYS A 1 97 ? 5.180 -10.440 -7.970 1.00 90.75 97 CYS A C 1
ATOM 752 O O . CYS A 1 97 ? 5.151 -11.547 -7.433 1.00 90.75 97 CYS A O 1
ATOM 754 N N . LYS A 1 98 ? 5.369 -10.278 -9.280 1.00 92.44 98 LYS A N 1
ATOM 755 C CA . LYS A 1 98 ? 5.715 -11.359 -10.196 1.00 92.44 98 LYS A CA 1
ATOM 756 C C . LYS A 1 98 ? 6.759 -10.864 -11.185 1.00 92.44 98 LYS A C 1
ATOM 758 O O . LYS A 1 98 ? 6.599 -9.770 -11.734 1.00 92.44 98 LYS A O 1
ATOM 763 N N . SER A 1 99 ? 7.784 -11.672 -11.408 1.00 92.44 99 SER A N 1
ATOM 764 C CA . SER A 1 99 ? 8.865 -11.363 -12.340 1.00 92.44 99 SER A CA 1
ATOM 765 C C . SER A 1 99 ? 8.599 -11.989 -13.709 1.00 92.44 99 SER A C 1
ATOM 767 O O . SER A 1 99 ? 7.985 -13.052 -13.817 1.00 92.44 99 SER A O 1
ATOM 769 N N . PHE A 1 100 ? 9.052 -11.318 -14.767 1.00 92.06 100 PHE A N 1
ATOM 770 C CA . PHE A 1 100 ? 8.938 -11.789 -16.147 1.00 92.06 100 PHE A CA 1
ATOM 771 C C . PHE A 1 100 ? 10.254 -11.537 -16.874 1.00 92.06 100 PHE A C 1
ATOM 773 O O . PHE A 1 100 ? 10.798 -10.435 -16.793 1.00 92.06 100 PHE A O 1
ATOM 780 N N . ASP A 1 101 ? 10.726 -12.526 -17.628 1.00 89.31 101 ASP A N 1
ATOM 781 C CA . ASP A 1 101 ? 11.946 -12.393 -18.434 1.00 89.31 101 ASP A CA 1
ATOM 782 C C . ASP A 1 101 ? 11.697 -11.562 -19.703 1.00 89.31 101 ASP A C 1
ATOM 784 O O . ASP A 1 101 ? 12.619 -10.999 -20.306 1.00 89.31 101 ASP A O 1
ATOM 788 N N . HIS A 1 102 ? 10.432 -11.478 -20.124 1.00 88.12 102 HIS A N 1
ATOM 789 C CA . HIS A 1 102 ? 10.019 -10.818 -21.352 1.00 88.12 102 HIS A CA 1
ATOM 790 C C . HIS A 1 102 ? 8.828 -9.889 -21.128 1.00 88.12 102 HIS A C 1
ATOM 792 O O . HIS A 1 102 ? 7.824 -10.244 -20.514 1.00 88.12 102 HIS A O 1
ATOM 798 N N . PHE A 1 103 ? 8.899 -8.696 -21.721 1.00 86.31 103 PHE A N 1
ATOM 799 C CA . PHE A 1 103 ? 7.828 -7.705 -21.629 1.00 86.31 103 PHE A CA 1
ATOM 800 C C . PHE A 1 103 ? 6.506 -8.191 -22.259 1.00 86.31 103 PHE A C 1
ATOM 802 O O . PHE A 1 103 ? 5.428 -7.802 -21.816 1.00 86.31 103 PHE A O 1
ATOM 809 N N . SER A 1 104 ? 6.559 -9.079 -23.258 1.00 87.69 104 SER A N 1
ATOM 810 C CA . SER A 1 104 ? 5.359 -9.707 -23.827 1.00 87.69 104 SER A CA 1
ATOM 811 C C . SER A 1 104 ? 4.593 -10.541 -22.799 1.00 87.69 104 SER A C 1
ATOM 813 O O . SER A 1 104 ? 3.372 -10.458 -22.747 1.00 87.69 104 SER A O 1
ATOM 815 N N . GLU A 1 105 ? 5.296 -11.280 -21.935 1.00 91.19 105 GLU A N 1
ATOM 816 C CA . GLU A 1 105 ? 4.667 -12.088 -20.882 1.00 91.19 105 GLU A CA 1
ATOM 817 C C . GLU A 1 105 ? 3.999 -11.208 -19.822 1.00 91.19 105 GLU A C 1
ATOM 819 O O . GLU A 1 105 ? 2.916 -11.536 -19.339 1.00 91.19 105 GLU A O 1
ATOM 824 N N . LEU A 1 106 ? 4.610 -10.060 -19.505 1.00 89.94 106 LEU A N 1
ATOM 825 C CA . LEU A 1 106 ? 4.006 -9.046 -18.642 1.00 89.94 106 LEU A CA 1
ATOM 826 C C . LEU A 1 106 ? 2.697 -8.518 -19.246 1.00 89.94 106 LEU A C 1
ATOM 828 O O . LEU A 1 106 ? 1.687 -8.439 -18.549 1.00 89.94 106 LEU A O 1
ATOM 832 N N . VAL A 1 107 ? 2.699 -8.163 -20.533 1.00 88.44 107 VAL A N 1
ATOM 833 C CA . VAL A 1 107 ? 1.505 -7.661 -21.236 1.00 88.44 107 VAL A CA 1
ATOM 834 C C . VAL A 1 107 ? 0.395 -8.710 -21.271 1.00 88.44 107 VAL A C 1
ATOM 836 O O . VAL A 1 107 ? -0.758 -8.380 -20.979 1.00 88.44 107 VAL A O 1
ATOM 839 N N . ASP A 1 108 ? 0.739 -9.964 -21.562 1.00 89.62 108 ASP A N 1
ATOM 840 C CA . ASP A 1 108 ? -0.209 -11.080 -21.570 1.00 89.62 108 ASP A CA 1
ATOM 841 C C . ASP A 1 108 ? -0.788 -11.335 -20.172 1.00 89.62 108 ASP A C 1
ATOM 843 O O . ASP A 1 108 ? -1.989 -11.567 -20.027 1.00 89.62 108 ASP A O 1
ATOM 847 N N . PHE A 1 109 ? 0.041 -11.234 -19.128 1.00 89.88 109 PHE A N 1
ATOM 848 C CA . PHE A 1 109 ? -0.390 -11.394 -17.740 1.00 89.88 109 PHE A CA 1
ATOM 849 C C . PHE A 1 109 ? -1.317 -10.266 -17.273 1.00 89.88 109 PHE A C 1
ATOM 851 O O . PHE A 1 109 ? -2.334 -10.529 -16.631 1.00 89.88 109 PHE A O 1
ATOM 858 N N . VAL A 1 110 ? -0.980 -9.012 -17.589 1.00 85.62 110 VAL A N 1
ATOM 859 C CA . VAL A 1 110 ? -1.792 -7.840 -17.221 1.00 85.62 110 VAL A CA 1
ATOM 860 C C . VAL A 1 110 ? -3.077 -7.772 -18.059 1.00 85.62 110 VAL A C 1
ATOM 862 O O . VAL A 1 110 ? -4.067 -7.180 -17.627 1.00 85.62 110 VAL A O 1
ATOM 865 N N . GLY A 1 111 ? -3.083 -8.366 -19.257 1.00 85.62 111 GLY A N 1
ATOM 866 C CA . GLY A 1 111 ? -4.200 -8.282 -20.199 1.00 85.62 111 GLY A CA 1
ATOM 867 C C . GLY A 1 111 ? -4.369 -6.882 -20.799 1.00 85.62 111 GLY A C 1
ATOM 868 O O . GLY A 1 111 ? -5.453 -6.533 -21.269 1.00 85.62 111 GLY A O 1
ATOM 869 N N . ASN A 1 112 ? -3.315 -6.060 -20.761 1.00 82.00 112 ASN A N 1
ATOM 870 C CA . ASN A 1 112 ? -3.298 -4.707 -21.308 1.00 82.00 112 ASN A CA 1
ATOM 871 C C . ASN A 1 112 ? -1.974 -4.452 -22.031 1.00 82.00 112 ASN A C 1
ATOM 873 O O . ASN A 1 112 ? -0.901 -4.672 -21.478 1.00 82.00 112 ASN A O 1
ATOM 877 N N . SER A 1 113 ? -2.056 -3.935 -23.257 1.00 81.62 113 SER A N 1
ATOM 878 C CA . SER A 1 113 ? -0.891 -3.641 -24.093 1.00 81.62 113 SER A CA 1
ATOM 879 C C . SER A 1 113 ? -0.064 -2.449 -23.609 1.00 81.62 113 SER A C 1
ATOM 881 O O . SER A 1 113 ? 1.010 -2.212 -24.153 1.00 81.62 113 SER A O 1
ATOM 883 N N . LYS A 1 114 ? -0.572 -1.667 -22.648 1.00 82.12 114 LYS A N 1
ATOM 884 C CA . LYS A 1 114 ? 0.101 -0.490 -22.092 1.00 82.12 114 LYS A CA 1
ATOM 885 C C . LYS A 1 114 ? 0.301 -0.648 -20.594 1.00 82.12 114 LYS A C 1
ATOM 887 O O . LYS A 1 114 ? -0.664 -0.849 -19.857 1.00 82.12 114 LYS A O 1
ATOM 892 N N . VAL A 1 115 ? 1.535 -0.460 -20.146 1.00 85.00 115 VAL A N 1
ATOM 893 C CA . VAL A 1 115 ? 1.916 -0.485 -18.727 1.00 85.00 115 VAL A CA 1
ATOM 894 C C . VAL A 1 115 ? 2.648 0.801 -18.358 1.00 85.00 115 VAL A C 1
ATOM 896 O O . VAL A 1 115 ? 3.177 1.492 -19.226 1.00 85.00 115 VAL A O 1
ATOM 899 N N . VAL A 1 116 ? 2.655 1.149 -17.073 1.00 84.56 116 VAL A N 1
ATOM 900 C CA . VAL A 1 116 ? 3.396 2.309 -16.559 1.00 84.56 116 VAL A CA 1
ATOM 901 C C . VAL A 1 116 ? 4.620 1.781 -15.811 1.00 84.56 116 VAL A C 1
ATOM 903 O O . VAL A 1 116 ? 4.441 1.119 -14.788 1.00 84.56 116 VAL A O 1
ATOM 906 N N . PRO A 1 117 ? 5.848 2.032 -16.294 1.00 85.69 117 PRO A N 1
ATOM 907 C CA . PRO A 1 117 ? 7.053 1.603 -15.605 1.00 85.69 117 PRO A CA 1
ATOM 908 C C . PRO A 1 117 ? 7.277 2.485 -14.374 1.00 85.69 117 PRO A C 1
ATOM 910 O O . PRO A 1 117 ? 7.094 3.698 -14.437 1.00 85.69 117 PRO A O 1
ATOM 913 N N . ILE A 1 118 ? 7.683 1.889 -13.254 1.00 87.38 118 ILE A N 1
ATOM 914 C CA . ILE A 1 118 ? 7.989 2.594 -12.002 1.00 87.38 118 ILE A CA 1
ATOM 915 C C . ILE A 1 118 ? 9.446 2.329 -11.650 1.00 87.38 118 ILE A C 1
ATOM 917 O O . ILE A 1 118 ? 9.877 1.178 -11.655 1.00 87.38 118 ILE A O 1
ATOM 921 N N . LYS A 1 119 ? 10.204 3.389 -11.353 1.00 89.12 119 LYS A N 1
ATOM 922 C CA . LYS A 1 119 ? 11.610 3.242 -10.980 1.00 89.12 119 LYS A CA 1
ATOM 923 C C . LYS A 1 119 ? 11.747 2.686 -9.574 1.00 89.12 119 LYS A C 1
ATOM 925 O O . LYS A 1 119 ? 11.025 3.087 -8.656 1.00 89.12 119 LYS A O 1
ATOM 930 N N . LEU A 1 120 ? 12.731 1.812 -9.414 1.00 92.88 120 LEU A N 1
ATOM 931 C CA . LEU A 1 120 ? 13.123 1.262 -8.128 1.00 92.88 120 LEU A CA 1
ATOM 932 C C . LEU A 1 120 ? 14.296 2.042 -7.534 1.00 92.88 120 LEU A C 1
ATOM 934 O O . LEU A 1 120 ? 15.169 2.544 -8.243 1.00 92.88 120 LEU A O 1
ATOM 938 N N . GLY A 1 121 ? 14.333 2.122 -6.211 1.00 94.31 121 GLY A N 1
ATOM 939 C CA . GLY A 1 121 ? 15.456 2.660 -5.456 1.00 94.31 121 GLY A CA 1
ATOM 940 C C . GLY A 1 121 ? 15.666 1.889 -4.161 1.00 94.31 121 GLY A C 1
ATOM 941 O O . GLY A 1 121 ? 14.739 1.275 -3.634 1.00 94.31 121 GLY A O 1
ATOM 942 N N . LEU A 1 122 ? 16.887 1.940 -3.630 1.00 95.56 122 LEU A N 1
ATOM 943 C CA . LEU A 1 122 ? 17.209 1.388 -2.316 1.00 95.56 122 LEU A CA 1
ATOM 944 C C . LEU A 1 122 ? 17.440 2.495 -1.289 1.00 95.56 122 LEU A C 1
ATOM 946 O O . LEU A 1 122 ? 18.123 3.484 -1.566 1.00 95.56 122 LEU A O 1
ATOM 950 N N . VAL A 1 123 ? 16.898 2.298 -0.085 1.00 94.81 123 VAL A N 1
ATOM 951 C CA . VAL A 1 123 ? 17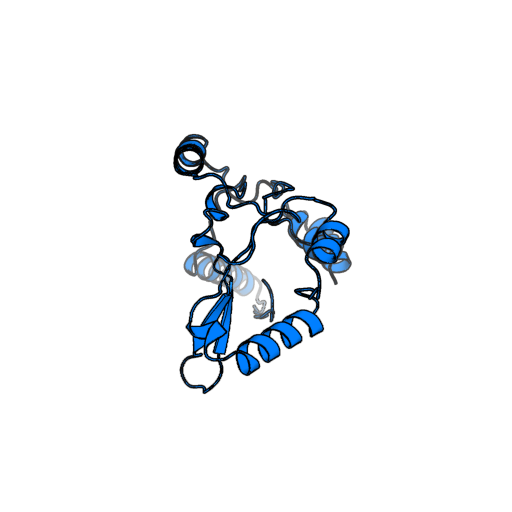.098 3.183 1.075 1.00 94.81 123 VAL A CA 1
ATOM 952 C C . VAL A 1 123 ? 17.595 2.363 2.268 1.00 94.81 123 VAL A C 1
ATOM 954 O O . VAL A 1 123 ? 16.957 1.367 2.615 1.00 9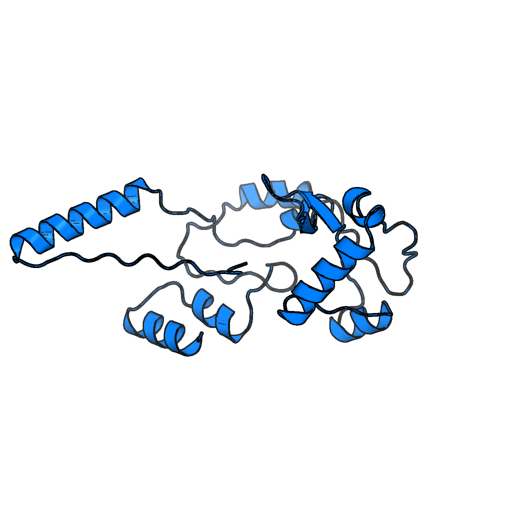4.81 123 VAL A O 1
ATOM 957 N N . PRO A 1 124 ? 18.703 2.740 2.930 1.00 92.94 124 PRO A N 1
ATOM 958 C CA . PRO A 1 124 ? 19.210 2.003 4.083 1.00 92.94 124 PRO A CA 1
ATOM 959 C C . PRO A 1 124 ? 18.244 2.095 5.270 1.00 92.94 124 PRO A C 1
ATOM 961 O O . PRO A 1 124 ? 17.672 3.150 5.559 1.00 92.94 124 PRO A O 1
ATOM 964 N N . LYS A 1 125 ? 18.071 0.990 5.995 1.00 91.62 125 LYS A N 1
ATOM 965 C CA . LYS A 1 125 ? 17.312 0.968 7.248 1.00 91.62 125 LYS A CA 1
ATOM 966 C C . LYS A 1 125 ? 18.193 1.499 8.372 1.00 91.62 125 LYS A C 1
ATOM 968 O O . LYS A 1 125 ? 19.273 0.972 8.624 1.00 91.62 125 LYS A O 1
ATOM 973 N N . SER A 1 126 ? 17.709 2.519 9.077 1.00 88.94 126 SER A N 1
ATOM 974 C CA . SER A 1 126 ? 18.421 3.129 10.201 1.00 88.94 126 SER A CA 1
ATOM 975 C C . SER A 1 126 ? 18.868 2.078 11.223 1.00 88.94 126 SER A C 1
ATOM 977 O O . SER A 1 126 ? 18.047 1.317 11.731 1.00 88.94 126 SER A O 1
ATOM 979 N N . GLY A 1 127 ? 20.169 2.048 11.523 1.00 85.12 127 GLY A N 1
ATOM 980 C CA . GLY A 1 127 ? 20.748 1.145 12.521 1.00 85.12 127 GLY A CA 1
ATOM 981 C C . GLY A 1 127 ? 20.974 -0.299 12.058 1.00 85.12 127 GLY A C 1
ATOM 982 O O . GLY A 1 127 ? 21.244 -1.149 12.901 1.00 85.12 127 GLY A O 1
ATOM 983 N N . THR A 1 128 ? 20.875 -0.596 10.758 1.00 88.38 128 THR A N 1
ATOM 984 C CA . THR A 1 128 ? 21.183 -1.926 10.200 1.00 88.38 128 THR A CA 1
ATOM 985 C C . THR A 1 128 ? 21.909 -1.809 8.859 1.00 88.38 128 THR A C 1
ATOM 987 O O . THR A 1 128 ? 21.748 -0.805 8.171 1.00 88.38 128 THR A O 1
ATOM 990 N N . ASP A 1 129 ? 22.579 -2.876 8.424 1.00 85.75 129 ASP A N 1
ATOM 991 C CA . ASP A 1 129 ? 23.179 -2.974 7.080 1.00 85.75 129 ASP A CA 1
ATOM 992 C C . ASP A 1 129 ? 22.173 -3.426 5.999 1.00 85.75 129 ASP A C 1
ATOM 994 O O . ASP A 1 129 ? 22.550 -3.890 4.925 1.00 85.75 129 ASP A O 1
ATOM 998 N N . SER A 1 130 ? 20.868 -3.341 6.283 1.00 90.06 130 SER A N 1
ATOM 999 C CA . SER A 1 130 ? 19.808 -3.784 5.371 1.00 90.06 130 SER A CA 1
ATOM 1000 C C . SER A 1 130 ? 19.130 -2.615 4.659 1.00 90.06 130 SER A C 1
ATOM 1002 O O . SER A 1 130 ? 19.065 -1.502 5.181 1.00 90.06 130 SER A O 1
ATOM 1004 N N . PHE A 1 131 ? 18.572 -2.879 3.479 1.00 94.12 131 PHE A N 1
ATOM 1005 C CA . PHE A 1 131 ? 17.919 -1.874 2.638 1.00 94.12 131 PHE A CA 1
ATOM 1006 C C . PHE A 1 131 ? 16.402 -2.095 2.556 1.00 94.12 131 PHE A C 1
ATOM 1008 O O . PHE A 1 131 ? 15.894 -3.189 2.817 1.00 94.12 131 PHE A O 1
ATOM 1015 N N . ARG A 1 132 ? 15.672 -1.029 2.225 1.00 92.50 132 ARG A N 1
ATOM 1016 C CA . ARG A 1 132 ? 14.272 -1.040 1.789 1.00 92.50 132 ARG A CA 1
ATOM 1017 C C . ARG A 1 132 ? 14.245 -0.845 0.283 1.00 92.50 132 ARG A C 1
ATOM 1019 O O . ARG A 1 132 ? 14.896 0.076 -0.209 1.00 92.50 132 ARG A O 1
ATOM 1026 N N . LEU A 1 133 ? 13.473 -1.680 -0.400 1.00 94.06 133 LEU A N 1
ATOM 1027 C CA . LEU A 1 133 ? 13.100 -1.456 -1.786 1.00 94.06 133 LEU A CA 1
ATOM 1028 C C . LEU A 1 133 ? 12.002 -0.389 -1.828 1.00 94.06 133 LEU A C 1
ATOM 1030 O O . LEU A 1 133 ? 11.030 -0.475 -1.080 1.00 94.06 133 LEU A O 1
ATOM 1034 N N . ILE A 1 134 ? 12.184 0.632 -2.660 1.00 92.75 134 ILE A N 1
ATOM 1035 C CA . ILE A 1 134 ? 11.238 1.731 -2.852 1.00 92.75 134 ILE A CA 1
ATOM 1036 C C . ILE A 1 134 ? 10.805 1.750 -4.313 1.00 92.75 134 ILE A C 1
ATOM 1038 O O . ILE A 1 134 ? 11.649 1.853 -5.200 1.00 92.75 134 ILE A O 1
ATOM 1042 N N . CYS A 1 135 ? 9.496 1.710 -4.543 1.00 89.56 135 CYS A N 1
ATOM 1043 C CA . CYS A 1 135 ? 8.882 1.956 -5.844 1.00 89.56 135 CYS A CA 1
ATOM 1044 C C . CYS A 1 135 ? 8.450 3.426 -5.914 1.00 89.56 135 CYS A C 1
ATOM 1046 O O . CYS A 1 135 ? 7.525 3.835 -5.207 1.00 89.56 135 CYS A O 1
ATOM 1048 N N . ASP A 1 136 ? 9.105 4.234 -6.745 1.00 86.19 136 ASP A N 1
ATOM 1049 C CA . ASP A 1 136 ? 8.805 5.665 -6.838 1.00 86.19 136 ASP A CA 1
ATOM 1050 C C . ASP A 1 136 ? 7.636 5.949 -7.791 1.00 86.19 136 ASP A C 1
ATOM 1052 O O . ASP A 1 136 ? 7.797 6.308 -8.958 1.00 86.19 136 ASP A O 1
ATOM 1056 N N . ALA A 1 137 ? 6.419 5.795 -7.276 1.00 78.31 137 ALA A N 1
ATOM 1057 C CA . ALA A 1 137 ? 5.195 6.134 -8.000 1.00 78.31 137 ALA A CA 1
ATOM 1058 C C . ALA A 1 137 ? 4.962 7.656 -8.144 1.00 78.31 137 ALA A C 1
ATOM 1060 O O . ALA A 1 137 ? 4.035 8.071 -8.849 1.00 78.31 137 ALA A O 1
ATOM 1061 N N . SER A 1 138 ? 5.773 8.497 -7.487 1.00 73.00 138 SER A N 1
ATOM 1062 C CA . SER A 1 138 ? 5.602 9.954 -7.493 1.00 73.00 138 SER A CA 1
ATOM 1063 C C . SER A 1 138 ? 6.192 10.607 -8.742 1.00 73.00 138 SER A C 1
ATOM 1065 O O . SER A 1 138 ? 5.573 11.517 -9.297 1.00 73.00 138 SER A O 1
ATOM 1067 N N . GLU A 1 139 ? 7.319 10.088 -9.243 1.00 69.62 139 GLU A N 1
ATOM 1068 C CA . GLU A 1 139 ? 8.003 10.613 -10.434 1.00 69.62 139 GLU A CA 1
ATOM 1069 C C . GLU A 1 139 ? 7.126 10.519 -11.694 1.00 69.62 139 GLU A C 1
ATOM 1071 O O . GLU A 1 139 ? 7.124 11.412 -12.539 1.00 69.62 139 GLU A O 1
ATOM 1076 N N . ASN A 1 140 ? 6.311 9.469 -11.794 1.00 67.31 140 ASN A N 1
ATOM 1077 C CA . ASN A 1 140 ? 5.514 9.187 -12.989 1.00 67.31 140 ASN A CA 1
ATOM 1078 C C . ASN A 1 140 ? 4.150 9.889 -13.020 1.00 67.31 140 ASN A C 1
ATOM 1080 O O . ASN A 1 140 ? 3.360 9.645 -13.930 1.00 67.31 140 ASN A O 1
ATOM 1084 N N . GLY A 1 141 ? 3.828 10.715 -12.018 1.00 70.38 141 GLY A N 1
ATOM 1085 C CA . GLY A 1 141 ? 2.519 11.370 -11.919 1.00 70.38 141 GLY A CA 1
ATOM 1086 C C . GLY A 1 141 ? 1.355 10.400 -11.670 1.00 70.38 141 GLY A C 1
ATOM 1087 O O . GLY A 1 141 ? 0.195 10.786 -11.814 1.00 70.38 141 GLY A O 1
ATOM 1088 N N . LEU A 1 142 ? 1.642 9.149 -11.282 1.00 74.56 142 LEU A N 1
ATOM 1089 C CA . LEU A 1 142 ? 0.630 8.112 -11.060 1.00 74.56 142 LEU A CA 1
ATOM 1090 C C . LEU A 1 142 ? -0.349 8.519 -9.956 1.00 74.56 142 LEU A C 1
ATOM 1092 O O . LEU A 1 142 ? -1.557 8.378 -10.125 1.00 74.56 142 LEU A O 1
ATOM 1096 N N . ASN A 1 143 ? 0.164 9.117 -8.879 1.00 74.44 143 ASN A N 1
ATOM 1097 C CA . ASN A 1 143 ? -0.640 9.587 -7.750 1.00 74.44 143 ASN A CA 1
ATOM 1098 C C . ASN A 1 143 ? -1.738 10.579 -8.164 1.00 74.44 143 ASN A C 1
ATOM 1100 O O . ASN A 1 143 ? -2.825 10.551 -7.600 1.00 74.44 143 ASN A O 1
ATOM 1104 N N . ALA A 1 144 ? -1.493 11.413 -9.179 1.00 71.44 144 ALA A N 1
ATOM 1105 C CA . ALA A 1 144 ? -2.480 12.370 -9.681 1.00 71.44 144 ALA A CA 1
ATOM 1106 C C . ALA A 1 144 ? -3.572 11.720 -10.556 1.00 71.44 144 ALA A C 1
ATOM 1108 O O . ALA A 1 144 ? -4.593 12.345 -10.849 1.00 71.44 144 ALA A O 1
ATOM 1109 N N . LYS A 1 145 ? -3.375 10.467 -10.991 1.00 75.94 145 LYS A N 1
ATOM 1110 C CA . LYS A 1 145 ? -4.363 9.687 -11.755 1.00 75.94 145 LYS A CA 1
ATOM 1111 C C . LYS A 1 145 ? -5.206 8.754 -10.893 1.00 75.94 145 LYS A C 1
ATOM 1113 O O . LYS A 1 145 ? -6.232 8.282 -11.378 1.00 75.94 145 LYS A O 1
ATOM 1118 N N . ILE A 1 146 ? -4.795 8.494 -9.655 1.00 78.25 146 ILE A N 1
ATOM 1119 C CA . ILE A 1 146 ? -5.561 7.675 -8.717 1.00 78.25 146 ILE A CA 1
ATOM 1120 C C . ILE A 1 146 ? -6.858 8.407 -8.350 1.00 78.25 146 ILE A C 1
ATOM 1122 O O . ILE A 1 146 ? -6.848 9.570 -7.946 1.00 78.25 146 ILE A O 1
ATOM 1126 N N . SER A 1 147 ? -7.987 7.715 -8.488 1.00 77.75 147 SER A N 1
ATOM 1127 C CA . SER A 1 147 ? -9.301 8.222 -8.095 1.00 77.75 147 SER A CA 1
ATOM 1128 C C . SER A 1 147 ? -9.609 7.845 -6.645 1.00 77.75 147 SER A C 1
ATOM 1130 O O . SER A 1 147 ? -9.886 6.680 -6.355 1.00 77.75 147 SER A O 1
ATOM 1132 N N . LEU A 1 148 ? -9.623 8.842 -5.756 1.00 78.56 148 LEU A N 1
ATOM 1133 C CA . LEU A 1 148 ? -10.032 8.717 -4.352 1.00 78.56 148 LEU A CA 1
ATOM 1134 C C . LEU A 1 148 ? -11.363 9.446 -4.141 1.00 78.56 148 LEU A C 1
ATOM 1136 O O . LEU A 1 148 ? -11.412 10.673 -4.218 1.00 78.56 148 LEU A O 1
ATOM 1140 N N . GLY A 1 149 ? -12.441 8.693 -3.899 1.00 81.25 149 GLY A N 1
ATOM 1141 C CA . GLY A 1 149 ? -13.782 9.263 -3.702 1.00 81.25 149 GLY A CA 1
ATOM 1142 C C . GLY A 1 149 ? -13.962 9.956 -2.348 1.00 81.25 149 GLY A C 1
ATOM 1143 O O . GLY A 1 149 ? -14.672 10.957 -2.245 1.00 81.25 149 GLY A O 1
ATOM 1144 N N . GLU A 1 150 ? -13.281 9.458 -1.318 1.00 86.50 150 GLU A N 1
ATOM 1145 C CA . GLU A 1 150 ? -13.317 10.026 0.027 1.00 86.50 150 GLU A CA 1
ATOM 1146 C C . GLU A 1 150 ? -11.999 10.707 0.380 1.00 86.50 150 GLU A C 1
ATOM 1148 O O . GLU A 1 150 ? -10.907 10.257 0.018 1.00 86.50 150 GLU A O 1
ATOM 1153 N N . ARG A 1 151 ? -12.093 11.795 1.140 1.00 85.69 151 ARG A N 1
ATOM 1154 C CA . ARG A 1 151 ? -10.946 12.404 1.798 1.00 85.69 151 ARG A CA 1
ATOM 1155 C C . ARG A 1 151 ? -10.645 11.601 3.055 1.00 85.69 151 ARG A C 1
ATOM 1157 O O . ARG A 1 151 ? -11.350 11.753 4.042 1.00 85.69 151 ARG A O 1
ATOM 1164 N N . LEU A 1 152 ? -9.561 10.829 3.045 1.00 84.56 152 LEU A N 1
ATOM 1165 C CA . LEU A 1 152 ? -9.079 10.125 4.235 1.00 84.56 152 LEU A CA 1
ATOM 1166 C C . LEU A 1 152 ? -8.853 11.116 5.389 1.00 84.56 152 LEU A C 1
ATOM 1168 O O . LEU A 1 152 ? -7.979 11.985 5.325 1.00 84.56 152 LEU A O 1
ATOM 1172 N N . VAL A 1 153 ? -9.656 10.987 6.444 1.00 87.25 153 VAL A N 1
ATOM 1173 C CA . VAL A 1 153 ? -9.520 11.743 7.693 1.00 87.25 153 VAL A CA 1
ATOM 1174 C C . VAL A 1 153 ? -9.347 10.730 8.809 1.00 87.25 153 VAL A C 1
ATOM 1176 O O . VAL A 1 153 ? -10.318 10.201 9.334 1.00 87.25 153 VAL A O 1
ATOM 1179 N N . LEU A 1 154 ? -8.095 10.436 9.147 1.00 89.31 154 LEU A N 1
ATOM 1180 C CA . LEU A 1 154 ? -7.800 9.485 10.211 1.00 89.31 154 LEU A CA 1
ATOM 1181 C C . LEU A 1 154 ? -8.142 10.087 11.585 1.00 89.31 154 LEU A C 1
ATOM 1183 O O . LEU A 1 154 ? -7.881 11.280 11.796 1.00 89.31 154 LEU A O 1
ATOM 1187 N N . PRO A 1 155 ? -8.675 9.279 12.521 1.00 88.50 155 PRO A N 1
ATOM 1188 C CA . PRO A 1 155 ? -8.841 9.691 13.907 1.00 88.50 155 PRO A CA 1
ATOM 1189 C C . PRO A 1 155 ? -7.519 10.169 14.500 1.00 88.50 155 PRO A C 1
ATOM 1191 O O . PRO A 1 155 ? -6.438 9.651 14.195 1.00 88.50 155 PRO A O 1
ATOM 1194 N N . ARG A 1 156 ? -7.598 11.161 15.378 1.00 91.62 156 ARG A N 1
ATOM 1195 C CA . ARG A 1 156 ? -6.451 11.609 16.163 1.00 91.62 156 ARG A CA 1
ATOM 1196 C C . ARG A 1 156 ? -6.201 10.627 17.297 1.00 91.62 156 ARG A C 1
ATOM 1198 O O . ARG A 1 156 ? -7.100 9.945 17.778 1.00 91.62 156 ARG A O 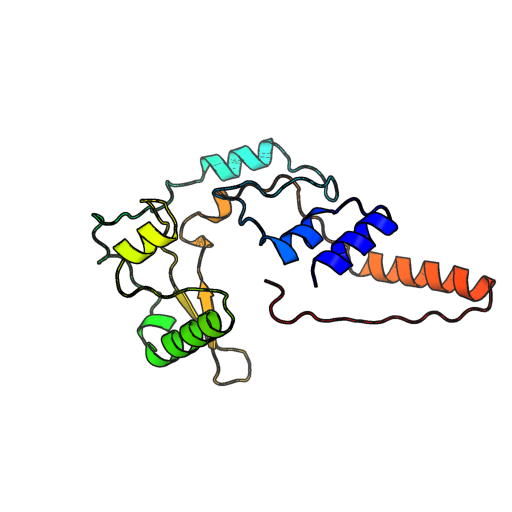1
ATOM 1205 N N . ILE A 1 157 ? -4.973 10.641 17.807 1.00 92.00 157 ILE A N 1
ATOM 1206 C CA . ILE A 1 157 ? -4.628 9.885 19.017 1.00 92.00 157 ILE A CA 1
ATOM 1207 C C . ILE A 1 157 ? -5.506 10.331 20.202 1.00 92.00 157 ILE A C 1
ATOM 1209 O O . ILE A 1 157 ? -5.893 9.496 21.012 1.00 92.00 157 ILE A O 1
ATOM 1213 N N . SER A 1 158 ? -5.861 11.622 20.282 1.00 94.00 158 SER A N 1
ATOM 1214 C CA . SER A 1 158 ? -6.782 12.144 21.303 1.00 94.00 158 SER A CA 1
ATOM 1215 C C . SER A 1 158 ? -8.138 11.452 21.269 1.00 94.00 158 SER A C 1
ATOM 1217 O O . SER A 1 158 ? -8.641 11.092 22.324 1.00 94.00 158 SER A O 1
ATOM 1219 N N . ASP A 1 159 ? -8.678 11.200 20.077 1.00 93.25 159 ASP A N 1
ATOM 1220 C CA . ASP A 1 159 ? -10.006 10.612 19.907 1.00 93.25 159 ASP A CA 1
ATOM 1221 C C . ASP A 1 159 ? -10.025 9.189 20.494 1.00 93.25 159 ASP A C 1
ATOM 1223 O O . ASP A 1 159 ? -10.929 8.822 21.240 1.00 93.25 159 ASP A O 1
ATOM 1227 N N . ALA A 1 160 ? -8.961 8.410 20.259 1.00 89.62 160 ALA A N 1
ATOM 1228 C CA . ALA A 1 160 ? -8.802 7.083 20.857 1.00 89.62 160 ALA A CA 1
ATOM 1229 C C . ALA A 1 160 ? -8.667 7.132 22.392 1.00 89.62 160 ALA A C 1
ATOM 1231 O O . ALA A 1 160 ? -9.225 6.284 23.093 1.00 89.62 160 ALA A O 1
ATOM 1232 N N . VAL A 1 161 ? -7.939 8.121 22.925 1.00 91.19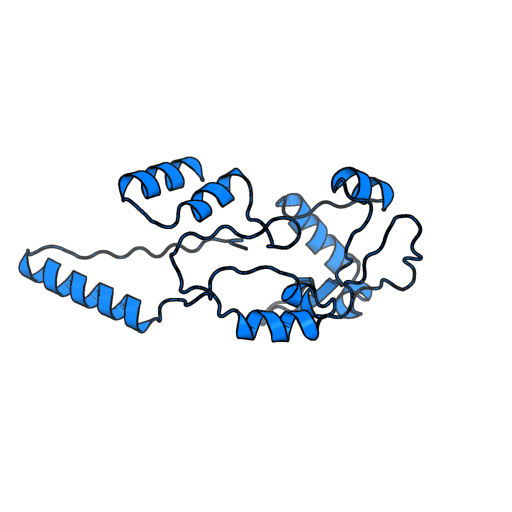 161 VAL A N 1
ATOM 1233 C CA . VAL A 1 161 ? -7.789 8.322 24.376 1.00 91.19 161 VAL A CA 1
ATOM 1234 C C . VAL A 1 161 ? -9.124 8.704 25.014 1.00 91.19 161 VAL A C 1
ATOM 1236 O O . VAL A 1 161 ? -9.489 8.127 26.036 1.00 91.19 161 VAL A O 1
ATOM 1239 N N . GLU A 1 162 ? -9.863 9.633 24.412 1.00 94.31 162 GLU A N 1
ATOM 1240 C CA . GLU A 1 162 ? -11.181 10.074 24.877 1.00 94.31 162 GLU A CA 1
ATOM 1241 C C . GLU A 1 162 ? -12.176 8.909 24.888 1.00 94.31 162 GLU A C 1
ATOM 1243 O O . GLU A 1 162 ? -12.780 8.646 25.929 1.00 94.31 162 GLU A O 1
ATOM 1248 N N . CYS A 1 163 ? -12.249 8.118 23.810 1.00 90.62 163 CYS A N 1
ATOM 1249 C CA . CYS A 1 163 ? -13.077 6.908 23.778 1.00 90.62 163 CYS A CA 1
ATOM 1250 C C . CYS A 1 163 ? -12.730 5.930 24.911 1.00 90.62 163 CYS A C 1
ATOM 1252 O O . CYS A 1 163 ? -13.624 5.364 25.544 1.00 90.62 163 CYS A O 1
ATOM 1254 N N . PHE A 1 164 ? -11.442 5.727 25.199 1.00 90.44 164 PHE A N 1
ATOM 1255 C CA . PHE A 1 164 ? -11.026 4.833 26.280 1.00 90.44 164 PHE A CA 1
ATOM 1256 C C . PHE A 1 164 ? -11.401 5.377 27.667 1.00 90.44 164 PHE A C 1
ATOM 1258 O O . PHE A 1 164 ? -11.812 4.611 28.542 1.00 90.44 164 PHE A O 1
ATOM 1265 N N . LEU A 1 165 ? -11.289 6.693 27.878 1.00 91.19 165 LEU A N 1
ATOM 1266 C CA . LEU A 1 165 ? -11.701 7.347 29.122 1.00 91.19 165 LEU A CA 1
ATOM 1267 C C . LEU A 1 165 ? -13.215 7.242 29.338 1.00 91.19 165 LEU A C 1
ATOM 1269 O O . LEU A 1 165 ? -13.631 6.881 30.439 1.00 91.19 165 LEU A O 1
ATOM 1273 N N . GLU A 1 166 ? -14.019 7.467 28.297 1.00 92.19 166 GLU A N 1
ATOM 1274 C CA . GLU A 1 166 ? -15.477 7.307 28.354 1.00 92.19 166 GLU A CA 1
ATOM 1275 C C . GLU A 1 166 ? -15.888 5.866 28.676 1.00 92.19 166 GLU A C 1
ATOM 1277 O O . GLU A 1 166 ? -16.738 5.636 29.540 1.00 92.19 166 GLU A O 1
ATOM 1282 N N . LEU A 1 167 ? -15.268 4.878 28.018 1.00 89.94 167 LEU A N 1
ATOM 1283 C CA . LEU A 1 167 ? -15.508 3.463 28.312 1.00 89.94 167 LEU A CA 1
ATOM 1284 C C . LEU A 1 167 ? -15.152 3.136 29.762 1.00 89.94 167 LEU A C 1
ATOM 1286 O O . LEU A 1 167 ? -15.926 2.471 30.449 1.00 89.94 167 LEU A O 1
ATOM 1290 N N . ARG A 1 168 ? -14.018 3.643 30.258 1.00 88.88 168 ARG A N 1
ATOM 1291 C CA . ARG A 1 168 ? -13.585 3.433 31.644 1.00 88.88 168 ARG A CA 1
ATOM 1292 C C . ARG A 1 168 ? -14.583 4.010 32.644 1.00 88.88 168 ARG A C 1
ATOM 1294 O O . ARG A 1 168 ? -14.867 3.355 33.642 1.00 88.88 168 ARG A O 1
ATOM 1301 N N . GLU A 1 169 ? -15.100 5.213 32.406 1.00 89.00 169 GLU A N 1
ATOM 1302 C CA . GLU A 1 169 ? -16.093 5.844 33.287 1.00 89.00 169 GLU A CA 1
ATOM 1303 C C . GLU A 1 169 ? -17.390 5.033 33.367 1.00 89.00 169 GLU A C 1
ATOM 1305 O O . GLU A 1 169 ? -17.899 4.803 34.466 1.00 89.00 169 GLU A O 1
ATOM 1310 N N . ARG A 1 170 ? -17.884 4.530 32.229 1.00 87.25 170 ARG A N 1
ATOM 1311 C CA . ARG A 1 170 ? -19.073 3.662 32.185 1.00 87.25 170 ARG A CA 1
ATOM 1312 C C . ARG A 1 170 ? -18.831 2.334 32.899 1.00 87.25 170 ARG A C 1
ATOM 1314 O O . ARG A 1 170 ? -19.636 1.933 33.734 1.00 87.25 170 ARG A O 1
ATOM 1321 N N . GLN A 1 171 ? -17.687 1.699 32.647 1.00 86.12 171 GLN A N 1
ATOM 1322 C CA . GLN A 1 171 ? -17.348 0.417 33.264 1.00 86.12 171 GLN A CA 1
ATOM 1323 C C . GLN A 1 171 ? -17.160 0.535 34.785 1.00 86.12 171 GLN A C 1
ATOM 1325 O O . GLN A 1 171 ? -17.593 -0.346 35.526 1.00 86.12 171 GLN A O 1
ATOM 1330 N N . LEU A 1 172 ? -16.557 1.634 35.264 1.00 78.88 172 LEU A N 1
ATOM 1331 C CA . LEU A 1 172 ? -16.405 1.936 36.695 1.00 78.88 172 LEU A CA 1
ATOM 1332 C C . LEU A 1 172 ? -17.759 2.082 37.399 1.00 78.88 172 LEU A C 1
ATOM 1334 O O . LEU A 1 172 ? -17.896 1.629 38.535 1.00 78.88 172 LEU A O 1
ATOM 1338 N N . ALA A 1 173 ? -18.754 2.678 36.737 1.00 80.19 173 ALA A N 1
ATOM 1339 C CA . ALA A 1 173 ? -20.109 2.796 37.278 1.00 80.19 173 ALA A CA 1
ATOM 1340 C C . ALA A 1 173 ? -20.806 1.430 37.433 1.00 80.19 173 ALA A C 1
ATOM 1342 O O . ALA A 1 173 ? -21.631 1.258 38.329 1.00 80.19 173 ALA A O 1
ATOM 1343 N N . GLU A 1 174 ? -20.439 0.454 36.602 1.00 86.06 174 GLU A N 1
ATOM 1344 C CA . GLU A 1 174 ? -20.995 -0.906 36.595 1.00 86.06 174 GLU A CA 1
ATOM 1345 C C . GLU A 1 174 ? -20.114 -1.927 37.346 1.00 86.06 174 GLU A C 1
ATOM 1347 O O . GLU A 1 174 ? -20.458 -3.106 37.431 1.00 86.06 174 GLU A O 1
ATOM 1352 N N . GLY A 1 175 ? -18.986 -1.491 37.923 1.00 83.69 175 GLY A N 1
ATOM 1353 C CA . GLY A 1 175 ? -18.043 -2.350 38.650 1.00 83.69 175 GLY A CA 1
ATOM 1354 C C . GLY A 1 175 ? -17.256 -3.326 37.765 1.00 83.69 175 GLY A C 1
ATOM 1355 O O . GLY A 1 175 ? -16.735 -4.322 38.268 1.00 83.69 175 GLY A O 1
ATOM 1356 N N . GLY A 1 176 ? -17.184 -3.071 36.457 1.00 84.62 176 GLY A N 1
ATOM 1357 C CA . GLY A 1 176 ? -16.465 -3.910 35.501 1.00 84.62 176 GLY A CA 1
ATOM 1358 C C . GLY A 1 176 ? -14.987 -3.537 35.338 1.00 84.62 176 GLY A C 1
ATOM 1359 O O . GLY A 1 176 ? -14.513 -2.507 35.816 1.00 84.62 176 GLY A O 1
ATOM 1360 N N . VAL A 1 177 ? -14.253 -4.390 34.622 1.00 83.19 177 VAL A N 1
ATOM 1361 C CA . VAL A 1 177 ? -12.846 -4.177 34.244 1.00 83.19 177 VAL A CA 1
ATOM 1362 C C . VAL A 1 177 ? -12.781 -3.842 32.756 1.00 83.19 177 VAL A C 1
ATOM 1364 O O . VAL A 1 177 ? -13.532 -4.405 31.961 1.00 83.19 177 VAL A O 1
ATOM 1367 N N . LEU A 1 178 ? -11.894 -2.916 32.389 1.00 85.31 178 LEU A N 1
ATOM 1368 C CA . LEU A 1 178 ? -11.620 -2.554 31.002 1.00 85.31 178 LEU A CA 1
ATOM 1369 C C . LEU A 1 178 ? -10.269 -3.139 30.583 1.00 85.31 178 LEU A C 1
ATOM 1371 O O . LEU A 1 178 ? -9.249 -2.857 31.211 1.00 85.31 178 LEU A O 1
ATOM 1375 N N . GLU A 1 179 ? -10.269 -3.926 29.512 1.00 86.88 179 GLU A N 1
ATOM 1376 C CA . GLU A 1 179 ? -9.072 -4.525 28.922 1.00 86.88 179 GLU A CA 1
ATOM 1377 C C . GLU A 1 179 ? -8.877 -3.988 27.501 1.00 86.88 179 GLU A C 1
ATOM 1379 O O . GLU A 1 179 ? -9.842 -3.771 26.769 1.00 86.88 179 GLU A O 1
ATOM 1384 N N . ALA A 1 180 ? -7.622 -3.765 27.109 1.00 84.44 180 ALA A N 1
ATOM 1385 C CA . ALA A 1 180 ? -7.259 -3.316 25.771 1.00 84.44 180 ALA A CA 1
ATOM 1386 C C . ALA A 1 180 ? -6.268 -4.296 25.145 1.00 84.44 180 ALA A C 1
ATOM 1388 O O . ALA A 1 180 ? -5.335 -4.757 25.804 1.00 84.44 180 ALA A O 1
ATOM 1389 N N . VAL A 1 181 ? -6.448 -4.572 23.856 1.00 86.81 181 VAL A N 1
ATOM 1390 C CA . VAL A 1 181 ? -5.546 -5.408 23.061 1.00 86.81 181 VAL A CA 1
ATOM 1391 C C . VAL A 1 181 ? -5.045 -4.579 21.888 1.00 86.81 181 VAL A C 1
ATOM 1393 O O . VAL A 1 181 ? -5.836 -3.968 21.176 1.00 86.81 181 VAL A O 1
ATOM 1396 N N . SER A 1 182 ? -3.727 -4.568 21.692 1.00 86.31 182 SER A N 1
ATOM 1397 C CA . SER A 1 182 ? -3.096 -3.993 20.506 1.00 86.31 182 SER A CA 1
ATOM 1398 C C . SER A 1 182 ? -2.683 -5.116 19.563 1.00 86.31 182 SER A C 1
ATOM 1400 O O . SER A 1 182 ? -2.113 -6.117 20.003 1.00 86.31 182 SER A O 1
ATOM 1402 N N . ILE A 1 183 ? -2.986 -4.951 18.279 1.00 85.31 183 ILE A N 1
ATOM 1403 C CA . ILE A 1 183 ? -2.647 -5.901 17.222 1.00 85.31 183 ILE A CA 1
ATOM 1404 C C . ILE A 1 183 ? -1.895 -5.126 16.147 1.00 85.31 183 ILE A C 1
ATOM 1406 O O . ILE A 1 183 ? -2.394 -4.120 15.648 1.00 85.31 183 ILE A O 1
ATOM 1410 N N . ASP A 1 184 ? -0.707 -5.609 15.800 1.00 85.25 184 ASP A N 1
ATOM 1411 C CA . ASP A 1 184 ? 0.086 -5.094 14.689 1.00 85.25 184 ASP A CA 1
ATOM 1412 C C . ASP A 1 184 ? 0.055 -6.100 13.533 1.00 85.25 184 ASP A C 1
ATOM 1414 O O . ASP A 1 184 ? 0.235 -7.307 13.734 1.00 85.25 184 ASP A O 1
ATOM 1418 N N . PHE A 1 185 ? -0.202 -5.605 12.325 1.00 81.00 185 PHE A N 1
ATOM 1419 C CA . PHE A 1 185 ? -0.302 -6.416 11.118 1.00 81.00 185 PHE A CA 1
ATOM 1420 C C . PHE A 1 185 ? 0.928 -6.173 10.246 1.00 81.00 185 PHE A C 1
ATOM 1422 O O . PHE A 1 185 ? 1.053 -5.147 9.580 1.00 81.00 185 PHE A O 1
ATOM 1429 N N . ALA A 1 186 ? 1.834 -7.151 10.219 1.00 81.38 186 ALA A N 1
ATOM 1430 C CA . ALA A 1 186 ? 2.958 -7.129 9.292 1.00 81.38 186 ALA A CA 1
ATOM 1431 C C . ALA A 1 186 ? 2.459 -7.165 7.836 1.00 81.38 186 ALA A C 1
ATOM 1433 O O . ALA A 1 186 ? 1.547 -7.928 7.517 1.00 81.38 186 ALA A O 1
ATOM 1434 N N . ASN A 1 187 ? 3.094 -6.373 6.966 1.00 75.81 187 ASN A N 1
ATOM 1435 C CA . ASN A 1 187 ? 2.775 -6.261 5.537 1.00 75.81 187 ASN A CA 1
ATOM 1436 C C . ASN A 1 187 ? 1.301 -5.904 5.275 1.00 75.81 187 ASN A C 1
ATOM 1438 O O . ASN A 1 187 ? 0.633 -6.513 4.446 1.00 75.81 187 ASN A O 1
ATOM 1442 N N . ALA A 1 188 ? 0.777 -4.934 6.029 1.00 68.69 188 ALA A N 1
ATOM 1443 C CA . ALA A 1 188 ? -0.582 -4.424 5.845 1.00 68.69 188 ALA A CA 1
ATOM 1444 C C . ALA A 1 188 ? -0.774 -3.592 4.557 1.00 68.69 188 ALA A C 1
ATOM 1446 O O . ALA A 1 188 ? -1.897 -3.172 4.285 1.00 68.69 188 ALA A O 1
ATOM 1447 N N . PHE A 1 189 ? 0.302 -3.345 3.802 1.00 61.09 189 PHE A N 1
ATOM 1448 C CA . PHE A 1 189 ? 0.333 -2.549 2.576 1.00 61.09 189 PHE A CA 1
ATOM 1449 C C . PHE A 1 189 ? 0.916 -3.366 1.432 1.00 61.09 189 PHE A C 1
ATOM 1451 O O . PHE A 1 189 ? 1.884 -4.110 1.711 1.00 61.09 189 PHE A O 1
#

Organism: Perkinsus olseni (NCBI:txid32597)

Secondary structure (DSSP, 8-state):
-HHHHHHHHHHHT-S--HHHHHHHH----SSSSPPPP-SSSPBPPHHHHHHHHHT-PPP--B-TTS-GGG----HHHHT-HHHHHHHHHHHHHTTS----SSHHHHHHHHT-S-B---EEEEEEPTTSS-EEEEEETTTTTGGGT---SB---PPPHHHHHHHHHHHHHHHHHTT----------TT--

Radius of gyration: 21.89 Å; chains: 1; bounding box: 48×37×68 Å

pLDDT: mean 84.08, std 10.36, range [46.75, 95.56]

Sequence (189 aa):
RGHLLAAFCSAVGDPDTEVANWFIKGCPVGLASPIPYCNVFPLRDAECDRQDRFACSQLPFVDVFSDLSFLSNYRSAEDMPSVTLDLLNKEEELGFCKSFDHFSELVDFVGNSKVVPIKLGLVPKSGTDSFRLICDASENGLNAKISLGERLVLPRISDAVECFLELRERQLAEGGVLEAVSIDFANAF